Protein AF-A0AAV7A7K6-F1 (afdb_monomer_lite)

Structure (mmCIF, N/CA/C/O backbone):
data_AF-A0AAV7A7K6-F1
#
_entry.id   AF-A0AAV7A7K6-F1
#
loop_
_atom_site.group_PDB
_atom_site.id
_atom_site.type_symbol
_atom_site.label_atom_id
_atom_site.label_alt_id
_atom_site.label_comp_id
_atom_site.label_asym_id
_atom_site.label_entity_id
_atom_site.label_seq_id
_atom_site.pdbx_PDB_ins_code
_atom_site.Cartn_x
_atom_site.Cartn_y
_atom_site.Cartn_z
_atom_site.occupancy
_atom_site.B_iso_or_equiv
_atom_site.auth_seq_id
_atom_site.auth_comp_id
_atom_site.auth_asym_id
_atom_site.auth_atom_id
_atom_site.pdbx_PDB_model_num
ATOM 1 N N . MET A 1 1 ? 63.916 52.870 -59.279 1.00 43.56 1 MET A N 1
ATOM 2 C CA . MET A 1 1 ? 63.761 51.662 -60.114 1.00 43.56 1 MET A CA 1
ATOM 3 C C . MET A 1 1 ? 62.557 50.888 -59.597 1.00 43.56 1 MET A C 1
ATOM 5 O O . MET A 1 1 ? 62.684 50.141 -58.642 1.00 43.56 1 MET A O 1
ATOM 9 N N . GLY A 1 2 ? 61.382 51.136 -60.160 1.00 43.75 2 GLY A N 1
ATOM 10 C CA . GLY A 1 2 ? 60.340 50.108 -60.283 1.00 43.75 2 GLY A CA 1
ATOM 11 C C . GLY A 1 2 ? 60.004 49.993 -61.775 1.00 43.75 2 GLY A C 1
ATOM 12 O O . GLY A 1 2 ? 60.581 50.769 -62.545 1.00 43.75 2 GLY A O 1
ATOM 13 N N . PRO A 1 3 ? 59.045 49.160 -62.212 1.00 59.25 3 PRO A N 1
ATOM 14 C CA . PRO A 1 3 ? 58.421 47.976 -61.605 1.00 59.25 3 PRO A CA 1
ATOM 15 C C . PRO A 1 3 ? 58.590 46.729 -62.521 1.00 59.25 3 PRO A C 1
ATOM 17 O O . PRO A 1 3 ? 59.212 46.836 -63.572 1.00 59.25 3 PRO A O 1
ATOM 20 N N . LEU A 1 4 ? 58.017 45.569 -62.161 1.00 40.84 4 LEU A N 1
ATOM 21 C CA . LEU A 1 4 ? 57.089 44.795 -63.019 1.00 40.84 4 LEU A CA 1
ATOM 22 C C . LEU A 1 4 ? 56.656 43.484 -62.340 1.00 40.84 4 LEU A C 1
ATOM 24 O O . LEU A 1 4 ? 57.468 42.648 -61.957 1.00 40.84 4 LEU A O 1
ATOM 28 N N . VAL A 1 5 ? 55.337 43.368 -62.202 1.00 50.34 5 VAL A N 1
ATOM 29 C CA . VAL A 1 5 ? 54.547 42.220 -61.745 1.00 50.34 5 VAL A CA 1
ATOM 30 C C . VAL A 1 5 ? 54.208 41.324 -62.944 1.00 50.34 5 VAL A C 1
ATOM 32 O O . VAL A 1 5 ? 53.979 41.836 -64.039 1.00 50.34 5 VAL A O 1
ATOM 35 N N . SER A 1 6 ? 54.151 40.010 -62.728 1.00 41.19 6 SER A N 1
ATOM 36 C CA . SER A 1 6 ? 53.281 38.999 -63.383 1.00 41.19 6 SER A CA 1
ATOM 37 C C . SER A 1 6 ? 53.660 37.657 -62.733 1.00 41.19 6 SER A C 1
ATOM 39 O O . SER A 1 6 ? 54.757 37.164 -62.956 1.00 41.19 6 SER A O 1
ATOM 41 N N . ASP A 1 7 ? 53.020 37.189 -61.664 1.00 40.09 7 ASP A N 1
ATOM 42 C CA . ASP A 1 7 ? 51.645 36.692 -61.497 1.00 40.09 7 ASP A CA 1
ATOM 43 C C . ASP A 1 7 ? 51.313 35.445 -62.341 1.00 40.09 7 ASP A C 1
ATOM 45 O O . ASP A 1 7 ? 51.564 35.426 -63.545 1.00 40.09 7 ASP A O 1
ATOM 49 N N . THR A 1 8 ? 50.705 34.453 -61.668 1.00 42.94 8 THR A N 1
ATOM 50 C CA . THR A 1 8 ? 50.144 33.154 -62.136 1.00 42.94 8 THR A CA 1
ATOM 51 C C . THR A 1 8 ? 51.151 32.097 -62.649 1.00 42.94 8 THR A C 1
ATOM 53 O O . THR A 1 8 ? 51.986 32.381 -63.492 1.00 42.94 8 THR A O 1
ATOM 56 N N . ASP A 1 9 ? 51.235 30.863 -62.126 1.00 34.75 9 ASP A N 1
ATOM 57 C CA . ASP A 1 9 ? 50.146 29.930 -61.800 1.00 34.75 9 ASP A CA 1
ATOM 58 C C . ASP A 1 9 ? 50.370 29.116 -60.503 1.00 34.75 9 ASP A C 1
ATOM 60 O O . ASP A 1 9 ? 51.278 28.279 -60.428 1.00 34.75 9 ASP A O 1
ATOM 64 N N . PRO A 1 10 ? 49.499 29.243 -59.490 1.00 44.94 10 PRO A N 1
ATOM 65 C CA . PRO A 1 10 ? 49.244 28.173 -58.542 1.00 44.94 10 PRO A CA 1
ATOM 66 C C . PRO A 1 10 ? 48.114 27.285 -59.093 1.00 44.94 10 PRO A C 1
ATOM 68 O O . PRO A 1 10 ? 47.262 27.759 -59.833 1.00 44.94 10 PRO A O 1
ATOM 71 N N . ILE A 1 11 ? 48.045 26.027 -58.641 1.00 37.12 11 ILE A N 1
ATOM 72 C CA . ILE A 1 11 ? 46.894 25.119 -58.812 1.00 37.12 11 ILE A CA 1
ATOM 73 C C . ILE A 1 11 ? 46.937 24.234 -60.083 1.00 37.12 11 ILE A C 1
ATOM 75 O O . ILE A 1 11 ? 46.173 24.383 -61.030 1.00 37.12 11 ILE A O 1
ATOM 79 N N . LYS A 1 12 ? 47.718 23.145 -60.018 1.00 39.56 12 LYS A N 1
ATOM 80 C CA . LYS A 1 12 ? 47.223 21.845 -60.512 1.00 39.56 12 LYS A CA 1
ATOM 81 C C . LYS A 1 12 ? 46.280 21.290 -59.440 1.00 39.56 12 LYS A C 1
ATOM 83 O O . LYS A 1 12 ? 46.668 20.423 -58.662 1.00 39.56 12 LYS A O 1
ATOM 88 N N . LEU A 1 13 ? 45.074 21.858 -59.335 1.00 36.28 13 LEU A N 1
ATOM 89 C CA . LEU A 1 13 ? 43.993 21.223 -58.579 1.00 36.28 13 LEU A CA 1
ATOM 90 C C . LEU A 1 13 ? 43.780 19.872 -59.251 1.00 36.28 13 LEU A C 1
ATOM 92 O O . LEU A 1 13 ? 43.687 19.819 -60.479 1.00 36.28 13 LEU A O 1
ATOM 96 N N . ASN A 1 14 ? 43.741 18.814 -58.446 1.00 40.16 14 ASN A N 1
ATOM 97 C CA . ASN A 1 14 ? 43.276 17.493 -58.837 1.00 40.16 14 ASN A CA 1
ATOM 98 C C . ASN A 1 14 ? 42.236 17.599 -59.951 1.00 40.16 14 ASN A C 1
ATOM 100 O O . ASN A 1 14 ? 41.108 18.039 -59.724 1.00 40.16 14 ASN A O 1
ATOM 104 N N . LYS A 1 15 ? 42.619 17.148 -61.145 1.00 39.94 15 LYS A N 1
ATOM 105 C CA . LYS A 1 15 ? 41.654 16.596 -62.076 1.00 39.94 15 LYS A CA 1
ATOM 106 C C . LYS A 1 15 ? 41.063 15.409 -61.315 1.00 39.94 15 LYS A C 1
ATOM 108 O O . LYS A 1 15 ? 41.712 14.380 -61.174 1.00 39.94 15 LYS A O 1
ATOM 113 N N . ILE A 1 16 ? 39.930 15.625 -60.648 1.00 45.91 16 ILE A N 1
ATOM 114 C CA . ILE A 1 16 ? 39.125 14.544 -60.087 1.00 45.91 16 ILE A CA 1
ATOM 115 C C . ILE A 1 16 ? 38.653 13.809 -61.329 1.00 45.91 16 ILE A C 1
ATOM 117 O O . ILE A 1 16 ? 37.837 14.322 -62.094 1.00 45.91 16 ILE A O 1
ATOM 121 N N . ASN A 1 17 ? 39.346 12.719 -61.628 1.00 44.84 17 ASN A N 1
ATOM 122 C CA . ASN A 1 17 ? 39.272 12.077 -62.920 1.00 44.84 17 ASN A CA 1
ATOM 123 C C . ASN A 1 17 ? 37.902 11.404 -63.029 1.00 44.84 17 ASN A C 1
ATOM 125 O O . ASN A 1 17 ? 37.475 10.695 -62.123 1.00 44.84 17 ASN A O 1
ATOM 129 N N . GLU A 1 18 ? 37.234 11.573 -64.165 1.00 50.84 18 GLU A N 1
ATOM 130 C CA . GLU A 1 18 ? 36.033 10.812 -64.552 1.00 50.84 18 GLU A CA 1
ATOM 131 C C . GLU A 1 18 ? 36.224 9.286 -64.396 1.00 50.84 18 GLU A C 1
ATOM 133 O O . GLU A 1 18 ? 35.256 8.542 -64.234 1.00 50.84 18 GLU A O 1
ATOM 138 N N . ASN A 1 19 ? 37.484 8.840 -64.367 1.00 57.16 19 ASN A N 1
ATOM 139 C CA . ASN A 1 19 ? 37.923 7.475 -64.101 1.00 57.16 19 ASN A CA 1
ATOM 140 C C . ASN A 1 19 ? 37.398 6.911 -62.767 1.00 57.16 19 ASN A C 1
ATOM 142 O O . ASN A 1 19 ? 37.035 5.740 -62.731 1.00 57.16 19 ASN A O 1
ATOM 146 N N . ASP A 1 20 ? 37.258 7.714 -61.705 1.00 81.19 20 ASP A N 1
ATOM 147 C CA . ASP A 1 20 ? 36.863 7.189 -60.385 1.00 81.19 20 ASP A CA 1
ATOM 148 C C . ASP A 1 20 ? 35.387 6.732 -60.364 1.00 81.19 20 ASP A C 1
ATOM 150 O O . ASP A 1 20 ? 35.020 5.767 -59.689 1.00 81.19 20 ASP A O 1
ATOM 154 N N . LEU A 1 21 ? 34.518 7.402 -61.135 1.00 90.25 21 LEU A N 1
ATOM 155 C CA . LEU A 1 21 ? 33.128 6.969 -61.317 1.00 90.25 21 LEU A CA 1
ATOM 156 C C . LEU A 1 21 ? 33.050 5.749 -62.242 1.00 90.25 21 LEU A C 1
ATOM 158 O O . LEU A 1 21 ? 32.263 4.835 -61.989 1.00 90.25 21 LEU A O 1
ATOM 162 N N . ALA A 1 22 ? 33.865 5.728 -63.299 1.00 89.81 22 ALA A N 1
ATOM 163 C CA . ALA A 1 22 ? 33.941 4.610 -64.233 1.00 89.81 22 ALA A CA 1
ATOM 164 C C . ALA A 1 22 ? 34.338 3.305 -63.527 1.00 89.81 22 ALA A C 1
ATOM 166 O O . ALA A 1 22 ? 33.640 2.300 -63.671 1.00 89.81 22 ALA A O 1
ATOM 167 N N . GLU A 1 23 ? 35.385 3.347 -62.701 1.00 89.69 23 GLU A N 1
ATOM 168 C CA . GLU A 1 23 ? 35.865 2.212 -61.906 1.00 89.69 23 GLU A CA 1
ATOM 169 C C . GLU A 1 23 ? 34.808 1.733 -60.901 1.00 89.69 23 GLU A C 1
ATOM 171 O O . GLU A 1 23 ? 34.534 0.533 -60.801 1.00 89.69 23 GLU A O 1
ATOM 176 N N . LEU A 1 24 ? 34.140 2.661 -60.201 1.00 89.88 24 LEU A N 1
ATOM 177 C CA . LEU A 1 24 ? 33.064 2.315 -59.269 1.00 89.88 24 LEU A CA 1
ATOM 178 C C . LEU A 1 24 ? 31.906 1.607 -59.985 1.00 89.88 24 LEU A C 1
ATOM 180 O O . LEU A 1 24 ? 31.389 0.596 -59.495 1.00 89.88 24 LEU A O 1
ATOM 184 N N . LEU A 1 25 ? 31.486 2.128 -61.141 1.00 92.69 25 LEU A N 1
ATOM 185 C CA . LEU A 1 25 ? 30.411 1.539 -61.935 1.00 92.69 25 LEU A CA 1
ATOM 186 C C . LEU A 1 25 ? 30.812 0.181 -62.512 1.00 92.69 25 LEU A C 1
ATOM 188 O O . LEU A 1 25 ? 29.975 -0.723 -62.556 1.00 92.69 25 LEU A O 1
ATOM 192 N N . GLU A 1 26 ? 32.064 -0.001 -62.917 1.00 92.56 26 GLU A N 1
ATOM 193 C CA . GLU A 1 26 ? 32.591 -1.292 -63.356 1.00 92.56 26 GLU A CA 1
ATOM 194 C C . GLU A 1 26 ? 32.561 -2.328 -62.226 1.00 92.56 26 GLU A C 1
ATOM 196 O O . GLU A 1 26 ? 32.001 -3.412 -62.410 1.00 92.56 26 GLU A O 1
ATOM 201 N N . GLN A 1 27 ? 33.026 -1.967 -61.028 1.00 88.62 27 GLN A N 1
ATOM 202 C CA . GLN A 1 27 ? 33.058 -2.855 -59.863 1.00 88.62 27 GLN A CA 1
ATOM 203 C C . GLN A 1 27 ? 31.669 -3.390 -59.477 1.00 88.62 27 GLN A C 1
ATOM 205 O O . GLN A 1 27 ? 31.529 -4.539 -59.052 1.00 88.62 27 GLN A O 1
ATOM 210 N N . ILE A 1 28 ? 30.615 -2.584 -59.636 1.00 91.69 28 ILE A N 1
ATOM 211 C CA . ILE A 1 28 ? 29.231 -3.003 -59.347 1.00 91.69 28 ILE A CA 1
ATOM 212 C C . ILE A 1 28 ? 28.523 -3.638 -60.562 1.00 91.69 28 ILE A C 1
ATOM 214 O O . ILE A 1 28 ? 27.350 -4.036 -60.482 1.00 91.69 28 ILE A O 1
ATOM 218 N N . GLY A 1 29 ? 29.214 -3.766 -61.698 1.00 92.00 29 GLY A N 1
ATOM 219 C CA . GLY A 1 29 ? 28.687 -4.325 -62.945 1.00 92.00 29 GLY A CA 1
ATOM 220 C C . GLY A 1 29 ? 27.638 -3.432 -63.614 1.00 92.00 29 GLY A C 1
ATOM 221 O O . GLY A 1 29 ? 26.635 -3.929 -64.129 1.00 92.00 29 GLY A O 1
ATOM 222 N N . CYS A 1 30 ? 27.828 -2.116 -63.534 1.00 94.56 30 CYS A N 1
ATOM 223 C CA . CYS A 1 30 ? 26.971 -1.066 -64.087 1.00 94.56 30 CYS A CA 1
ATOM 224 C C . CYS A 1 30 ? 27.723 -0.108 -65.034 1.00 94.56 30 CYS A C 1
ATOM 226 O O . CYS A 1 30 ? 27.193 0.954 -65.349 1.00 94.56 30 CYS A O 1
ATOM 228 N N . SER A 1 31 ? 28.909 -0.479 -65.531 1.00 92.94 31 SER A N 1
ATOM 229 C CA . SER A 1 31 ? 29.741 0.341 -66.434 1.00 92.94 31 SER A CA 1
ATOM 230 C C . SER A 1 31 ? 28.994 0.864 -67.667 1.00 92.94 31 SER A C 1
ATOM 232 O O . SER A 1 31 ? 29.208 1.996 -68.083 1.00 92.94 31 SER A O 1
ATOM 234 N N . LYS A 1 32 ? 28.029 0.099 -68.196 1.00 93.44 32 LYS A N 1
ATOM 235 C CA . LYS A 1 32 ? 27.174 0.508 -69.328 1.00 93.44 32 LYS A CA 1
ATOM 236 C C . LYS A 1 32 ? 26.328 1.770 -69.091 1.00 93.44 32 LYS A C 1
ATOM 238 O O . LYS A 1 32 ? 25.780 2.306 -70.044 1.00 93.44 32 LYS A O 1
ATOM 243 N N . TYR A 1 33 ? 26.169 2.202 -67.840 1.00 94.50 33 TYR A N 1
ATOM 244 C CA . TYR A 1 33 ? 25.419 3.409 -67.482 1.00 94.50 33 TYR A CA 1
ATOM 245 C C . TYR A 1 33 ? 26.308 4.651 -67.361 1.00 94.50 33 TYR A C 1
ATOM 247 O O . TYR A 1 33 ? 25.780 5.742 -67.178 1.00 94.50 33 TYR A O 1
ATOM 255 N N . LEU A 1 34 ? 27.633 4.506 -67.479 1.00 92.50 34 LEU A N 1
ATOM 256 C CA . LEU A 1 34 ? 28.586 5.607 -67.334 1.00 92.50 34 LEU A CA 1
ATOM 257 C C . LEU A 1 34 ? 28.286 6.767 -68.293 1.00 92.50 34 LEU A C 1
ATOM 259 O O . LEU A 1 34 ? 28.281 7.913 -67.858 1.00 92.50 34 LEU A O 1
ATOM 263 N N . SER A 1 35 ? 27.961 6.474 -69.556 1.00 91.25 35 SER A N 1
ATOM 264 C CA . SER A 1 35 ? 27.645 7.500 -70.559 1.00 91.25 35 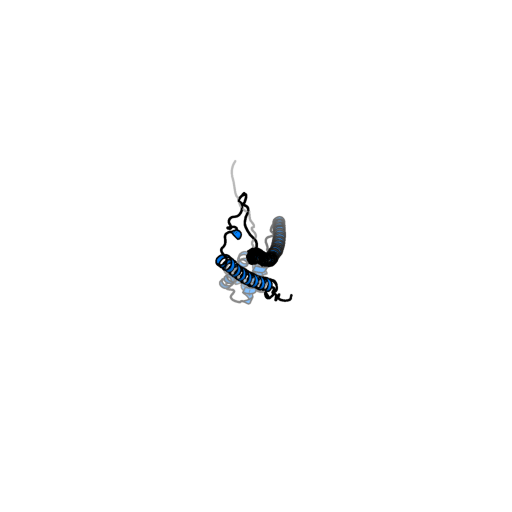SER A CA 1
ATOM 265 C C . SER A 1 35 ? 26.441 8.361 -70.169 1.00 91.25 35 SER A C 1
ATOM 267 O O . SER A 1 35 ? 26.467 9.561 -70.390 1.00 91.25 35 SER A O 1
ATOM 269 N N . ILE A 1 36 ? 25.433 7.781 -69.505 1.00 93.75 36 ILE A N 1
ATOM 270 C CA . ILE A 1 36 ? 24.251 8.524 -69.034 1.00 93.75 36 ILE A CA 1
ATOM 271 C C . ILE A 1 36 ? 24.649 9.543 -67.959 1.00 93.75 36 ILE A C 1
ATOM 273 O O . ILE A 1 36 ? 24.156 10.665 -67.946 1.00 93.75 36 ILE A O 1
ATOM 277 N N . PHE A 1 37 ? 25.561 9.165 -67.061 1.00 92.81 37 PHE A N 1
ATOM 278 C CA . PHE A 1 37 ? 26.069 10.075 -66.036 1.00 92.81 37 PHE A CA 1
ATOM 279 C C . PHE A 1 37 ? 26.977 11.157 -66.632 1.00 92.81 37 PHE A C 1
ATOM 281 O O . PHE A 1 37 ? 26.899 12.302 -66.202 1.00 92.81 37 PHE A O 1
ATOM 288 N N . GLN A 1 38 ? 27.781 10.827 -67.646 1.00 89.38 38 GLN A N 1
ATOM 289 C CA . GLN A 1 38 ? 28.622 11.798 -68.355 1.00 89.38 38 GLN A CA 1
ATOM 290 C C . GLN A 1 38 ? 27.796 12.825 -69.138 1.00 89.38 38 GLN A C 1
ATOM 292 O O . GLN A 1 38 ? 28.092 14.010 -69.072 1.00 89.38 38 GLN A O 1
ATOM 297 N N . GLU A 1 39 ? 26.735 12.396 -69.828 1.00 91.75 39 GLU A N 1
ATOM 298 C CA . GLU A 1 39 ? 25.818 13.292 -70.553 1.00 91.75 39 GLU A CA 1
ATOM 299 C C . GLU A 1 39 ? 25.105 14.298 -69.633 1.00 91.75 39 GLU A C 1
ATOM 301 O O . GLU A 1 39 ? 24.681 15.354 -70.094 1.00 91.75 39 GLU A O 1
ATOM 306 N N . GLN A 1 40 ? 24.979 13.975 -68.344 1.00 89.56 40 GLN A N 1
ATOM 307 C CA . GLN A 1 40 ? 24.342 14.807 -67.318 1.00 89.56 40 GLN A CA 1
ATOM 308 C C . GLN A 1 40 ? 25.360 15.511 -66.399 1.00 89.56 40 GLN A C 1
ATOM 310 O O . GLN A 1 40 ? 24.984 15.991 -65.330 1.00 89.56 40 GLN A O 1
ATOM 315 N N . ASP A 1 41 ? 26.649 15.527 -66.764 1.00 88.81 41 ASP A N 1
ATOM 316 C CA . ASP A 1 41 ? 27.754 16.101 -65.976 1.00 88.81 41 ASP A CA 1
ATOM 317 C C . ASP A 1 41 ? 27.847 15.571 -64.521 1.00 88.81 41 ASP A C 1
ATOM 319 O O . ASP A 1 41 ? 28.323 16.242 -63.597 1.00 88.81 41 ASP A O 1
ATOM 323 N N . VAL A 1 42 ? 27.418 14.326 -64.289 1.00 91.56 42 VAL A N 1
ATOM 324 C CA . VAL A 1 42 ? 27.472 13.667 -62.978 1.00 91.56 42 VAL A CA 1
ATOM 325 C C . VAL A 1 42 ? 28.851 13.044 -62.768 1.00 91.56 42 VAL A C 1
ATOM 327 O O . VAL A 1 42 ? 29.172 11.979 -63.291 1.00 91.56 42 VAL A O 1
ATOM 330 N N . ASN A 1 43 ? 29.663 13.684 -61.929 1.00 90.31 43 ASN A N 1
ATOM 331 C CA . ASN A 1 43 ? 30.920 13.118 -61.429 1.00 90.31 43 ASN A CA 1
ATOM 332 C C . ASN A 1 43 ? 30.701 12.210 -60.198 1.00 90.31 43 ASN A C 1
ATOM 334 O O . ASN A 1 43 ? 29.604 12.148 -59.641 1.00 90.31 43 ASN A O 1
ATOM 338 N N . LEU A 1 44 ? 31.755 11.523 -59.731 1.00 89.75 44 LEU A N 1
ATOM 339 C CA . LEU A 1 44 ? 31.676 10.606 -58.581 1.00 89.75 44 LEU A CA 1
ATOM 340 C C . LEU A 1 44 ? 31.088 11.270 -57.324 1.00 89.75 44 LEU A C 1
ATOM 342 O O . LEU A 1 44 ? 30.278 10.668 -56.622 1.00 89.75 44 LEU A O 1
ATOM 346 N N . ARG A 1 45 ? 31.463 12.522 -57.041 1.00 87.56 45 ARG A N 1
ATOM 347 C CA . ARG A 1 45 ? 30.968 13.250 -55.866 1.00 87.56 45 ARG A CA 1
ATOM 348 C C . ARG A 1 45 ? 29.460 13.475 -55.945 1.00 87.56 45 ARG A C 1
ATOM 350 O O . ARG A 1 45 ? 28.780 13.269 -54.947 1.00 87.56 45 ARG A O 1
ATOM 357 N N . ILE A 1 46 ? 28.950 13.876 -57.109 1.00 90.62 46 ILE A N 1
ATOM 358 C CA . ILE A 1 46 ? 27.510 14.055 -57.334 1.00 90.62 46 ILE A CA 1
ATOM 359 C C . ILE A 1 46 ? 26.810 12.694 -57.266 1.00 90.62 46 ILE A C 1
ATOM 361 O O . ILE A 1 46 ? 25.825 12.561 -56.544 1.00 90.62 46 ILE A O 1
ATOM 365 N N . PHE A 1 47 ? 27.362 11.661 -57.911 1.00 93.56 47 PHE A N 1
ATOM 366 C CA . PHE A 1 47 ? 26.822 10.298 -57.882 1.00 93.56 47 PHE A CA 1
ATOM 367 C C . PHE A 1 47 ? 26.595 9.784 -56.452 1.00 93.56 47 PHE A C 1
ATOM 369 O O . PHE A 1 47 ? 25.534 9.246 -56.152 1.00 93.56 47 PHE A O 1
ATOM 376 N N . LEU A 1 48 ? 27.552 10.005 -55.544 1.00 91.19 48 LEU A N 1
ATOM 377 C CA . LEU A 1 48 ? 27.463 9.586 -54.139 1.00 91.19 48 LEU A CA 1
ATOM 378 C C . LEU A 1 48 ? 26.399 10.333 -53.317 1.00 91.19 48 LEU A C 1
ATOM 380 O O . LEU A 1 48 ? 26.116 9.934 -52.187 1.00 91.19 48 LEU A O 1
ATOM 384 N N . THR A 1 49 ? 25.812 11.401 -53.854 1.00 91.56 49 THR A N 1
ATOM 385 C CA . THR A 1 49 ? 24.699 12.130 -53.222 1.00 91.56 49 THR A CA 1
ATOM 386 C C . THR A 1 49 ? 23.333 11.745 -53.780 1.00 91.56 49 THR A C 1
ATOM 388 O O . THR A 1 49 ? 22.323 12.103 -53.181 1.00 91.56 49 THR A O 1
ATOM 391 N N . LEU A 1 50 ? 23.293 10.998 -54.891 1.00 94.25 50 LEU A N 1
ATOM 392 C CA . LEU A 1 50 ? 22.045 10.636 -55.552 1.00 94.25 50 LEU A CA 1
ATOM 393 C C . LEU A 1 50 ? 21.239 9.648 -54.709 1.00 94.25 50 LEU A C 1
ATOM 395 O O . LEU A 1 50 ? 21.726 8.607 -54.257 1.00 94.25 50 LEU A O 1
ATOM 399 N N . THR A 1 51 ? 19.963 9.957 -54.552 1.00 93.19 51 THR A N 1
ATOM 400 C CA . THR A 1 51 ? 18.967 9.073 -53.960 1.00 93.19 51 THR A CA 1
ATOM 401 C C . THR A 1 51 ? 18.377 8.132 -55.013 1.00 93.19 51 THR A C 1
ATOM 403 O O . THR A 1 51 ? 18.620 8.242 -56.217 1.00 93.19 51 THR A O 1
ATOM 406 N N . GLU A 1 52 ? 17.569 7.164 -54.573 1.00 93.25 52 GLU A N 1
ATOM 407 C CA . GLU A 1 52 ? 16.876 6.259 -55.495 1.00 93.25 52 GLU A CA 1
ATOM 408 C C . GLU A 1 52 ? 15.970 7.012 -56.492 1.00 93.25 52 GLU A C 1
ATOM 410 O O . GLU A 1 52 ? 15.796 6.564 -57.631 1.00 93.25 52 GLU A O 1
ATOM 415 N N . THR A 1 53 ? 15.378 8.137 -56.076 1.00 94.62 53 THR A N 1
ATOM 416 C CA . THR A 1 53 ? 14.562 8.991 -56.948 1.00 94.62 53 THR A CA 1
ATOM 417 C C . THR A 1 53 ? 15.422 9.695 -57.984 1.00 94.62 53 THR A C 1
ATOM 419 O O . THR A 1 53 ? 15.100 9.613 -59.165 1.00 94.62 53 THR A O 1
ATOM 422 N N . ASP A 1 54 ? 16.565 10.246 -57.586 1.00 95.44 54 ASP A N 1
ATOM 423 C CA . ASP A 1 54 ? 17.443 10.980 -58.502 1.00 95.44 54 ASP A CA 1
ATOM 424 C C . ASP A 1 54 ? 18.022 10.043 -59.574 1.00 95.44 54 ASP A C 1
ATOM 426 O O . ASP A 1 54 ? 18.048 10.373 -60.755 1.00 95.44 54 ASP A O 1
ATOM 430 N N . LEU A 1 55 ? 18.383 8.805 -59.206 1.00 94.88 55 LEU A N 1
ATOM 431 C CA . LEU A 1 55 ? 18.816 7.788 -60.174 1.00 94.88 55 LEU A CA 1
ATOM 432 C C . LEU A 1 55 ? 17.736 7.470 -61.217 1.00 94.88 55 LEU A C 1
ATOM 434 O O . LEU A 1 55 ? 18.054 7.185 -62.372 1.00 94.88 55 LEU A O 1
ATOM 438 N N . ARG A 1 56 ? 16.456 7.515 -60.829 1.00 93.44 56 ARG A N 1
ATOM 439 C CA . ARG A 1 56 ? 15.338 7.322 -61.760 1.00 93.44 56 ARG A CA 1
ATOM 440 C C . ARG A 1 56 ? 15.233 8.490 -62.736 1.00 93.44 56 ARG A C 1
ATOM 442 O O . ARG A 1 56 ? 15.017 8.243 -63.918 1.00 93.44 56 ARG A O 1
ATOM 449 N N . GLU A 1 57 ? 15.392 9.714 -62.245 1.00 92.31 57 GLU A N 1
ATOM 450 C CA . GLU A 1 57 ? 15.332 10.946 -63.041 1.00 92.31 57 GLU A CA 1
ATOM 451 C C . GLU A 1 57 ? 16.507 11.059 -64.017 1.00 92.31 57 GLU A C 1
ATOM 453 O O . GLU A 1 57 ? 16.310 11.447 -65.165 1.00 92.31 57 GLU A O 1
ATOM 458 N N . VAL A 1 58 ? 17.694 10.596 -63.614 1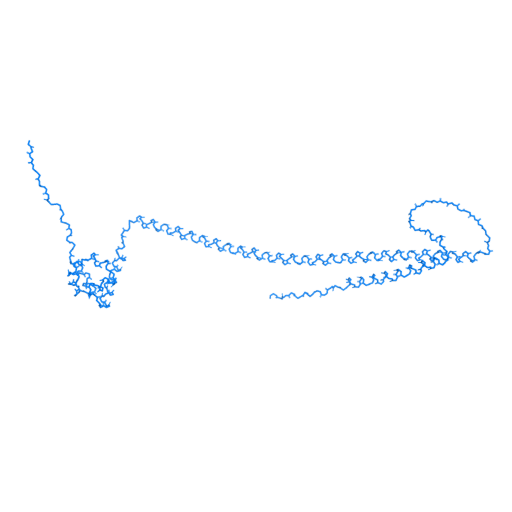.00 91.06 58 VAL A N 1
ATOM 459 C CA . VAL A 1 58 ? 18.879 10.486 -64.483 1.00 91.06 58 VAL A CA 1
ATOM 460 C C . VAL A 1 58 ? 18.692 9.438 -65.595 1.00 91.06 58 VAL A C 1
ATOM 462 O O . VAL A 1 58 ? 19.392 9.471 -66.601 1.00 91.06 58 VAL A O 1
ATOM 465 N N . GLY A 1 59 ? 17.729 8.518 -65.463 1.00 90.19 59 GLY A N 1
ATOM 466 C CA . GLY A 1 59 ? 17.396 7.525 -66.494 1.00 90.19 59 GLY A CA 1
ATOM 467 C C . GLY A 1 59 ? 17.676 6.069 -66.108 1.00 90.19 59 GLY A C 1
ATOM 468 O O . GLY A 1 59 ? 17.513 5.162 -66.928 1.00 90.19 59 GLY A O 1
ATOM 469 N N . ILE A 1 60 ? 18.042 5.791 -64.853 1.00 94.88 60 ILE A N 1
ATOM 470 C CA . ILE A 1 60 ? 18.219 4.428 -64.334 1.00 94.88 60 ILE A CA 1
ATOM 471 C C . ILE A 1 60 ? 16.868 3.874 -63.862 1.00 94.88 60 ILE A C 1
ATOM 473 O O . ILE A 1 60 ? 16.515 3.881 -62.682 1.00 94.88 60 ILE A O 1
ATOM 477 N N . THR A 1 61 ? 16.085 3.358 -64.807 1.00 90.25 61 THR A N 1
ATOM 478 C CA . THR A 1 61 ? 14.720 2.861 -64.548 1.00 90.25 61 THR A CA 1
ATOM 479 C C . THR A 1 61 ? 14.674 1.410 -64.061 1.00 90.25 61 THR A C 1
ATOM 481 O O . THR A 1 61 ? 13.731 1.007 -63.377 1.00 90.25 61 THR A O 1
ATOM 484 N N . LEU A 1 62 ? 15.703 0.611 -64.369 1.00 94.69 62 LEU A N 1
ATOM 485 C CA . LEU A 1 62 ? 15.761 -0.800 -63.986 1.00 94.69 62 LEU A CA 1
ATOM 486 C C . LEU A 1 62 ? 16.068 -0.970 -62.494 1.00 94.69 62 LEU A C 1
ATOM 488 O O . LEU A 1 62 ? 17.054 -0.444 -61.976 1.00 94.69 62 LEU A O 1
ATOM 492 N N . PHE A 1 63 ? 15.274 -1.806 -61.822 1.00 93.94 63 PHE A N 1
ATOM 493 C CA . PHE A 1 63 ? 15.411 -2.076 -60.388 1.00 93.94 63 PHE A CA 1
ATOM 494 C C . PHE A 1 63 ? 16.797 -2.615 -59.996 1.00 93.94 63 PHE A C 1
ATOM 496 O O . PHE A 1 63 ? 17.366 -2.171 -59.004 1.00 93.94 63 PHE A O 1
ATOM 503 N N . GLY A 1 64 ? 17.358 -3.545 -60.777 1.00 95.19 64 GLY A N 1
ATOM 504 C CA . GLY A 1 64 ? 18.644 -4.186 -60.470 1.00 95.19 64 GLY A CA 1
ATOM 505 C C . GLY A 1 64 ? 19.820 -3.198 -60.396 1.00 95.19 64 GLY A C 1
ATOM 506 O O . GLY A 1 64 ? 20.440 -3.085 -59.339 1.00 95.19 64 GLY A O 1
ATOM 507 N N . PRO A 1 65 ? 20.125 -2.462 -61.481 1.00 94.75 65 PRO A N 1
ATOM 508 C CA . PRO A 1 65 ? 21.147 -1.414 -61.488 1.00 94.75 65 PRO A CA 1
ATOM 509 C C . PRO A 1 65 ? 20.915 -0.336 -60.428 1.00 94.75 65 PRO A C 1
ATOM 511 O O . PRO A 1 65 ? 21.835 -0.014 -59.683 1.00 94.75 65 PRO A O 1
ATOM 514 N N . LYS A 1 66 ? 19.673 0.140 -60.280 1.00 95.06 66 LYS A N 1
ATOM 515 C CA . LYS A 1 66 ? 19.312 1.145 -59.275 1.00 95.06 66 LYS A CA 1
ATOM 516 C C . LYS A 1 66 ? 19.631 0.672 -57.854 1.00 95.06 66 LYS A C 1
ATOM 518 O O . LYS A 1 66 ? 20.338 1.352 -57.121 1.00 95.06 66 LYS A O 1
ATOM 523 N N . ARG A 1 67 ? 19.223 -0.550 -57.493 1.00 95.38 67 ARG A N 1
ATOM 524 C CA . ARG A 1 67 ? 19.527 -1.149 -56.183 1.00 95.38 67 ARG A CA 1
ATOM 525 C C . ARG A 1 67 ? 21.031 -1.305 -55.955 1.00 95.38 67 ARG A C 1
ATOM 527 O O . ARG A 1 67 ? 21.498 -1.051 -54.846 1.00 95.38 67 ARG A O 1
ATOM 534 N N . LYS A 1 68 ? 21.787 -1.718 -56.980 1.00 95.25 68 LYS A N 1
ATOM 535 C CA . LYS A 1 68 ? 23.254 -1.837 -56.914 1.00 95.25 68 LYS A CA 1
ATOM 536 C C . LYS A 1 68 ? 23.919 -0.487 -56.647 1.00 95.25 68 LYS A C 1
ATOM 538 O O . LYS A 1 68 ? 24.771 -0.411 -55.769 1.00 95.25 68 LYS A O 1
ATOM 543 N N . MET A 1 69 ? 23.495 0.560 -57.350 1.00 95.31 69 MET A N 1
ATOM 544 C CA . MET A 1 69 ? 24.010 1.922 -57.187 1.00 95.31 69 MET A CA 1
ATOM 545 C C . MET A 1 69 ? 23.672 2.488 -55.803 1.00 95.31 69 MET A C 1
ATOM 547 O O . MET A 1 69 ? 24.584 2.863 -55.074 1.00 95.31 69 MET A O 1
ATOM 551 N N . THR A 1 70 ? 22.408 2.440 -55.367 1.00 94.25 70 THR A N 1
ATOM 552 C CA . THR A 1 70 ? 22.006 2.906 -54.024 1.00 94.25 70 THR A CA 1
ATOM 553 C C . THR A 1 70 ? 22.730 2.145 -52.908 1.00 94.25 70 THR A C 1
ATOM 555 O O . THR A 1 70 ? 23.162 2.738 -51.922 1.00 94.25 70 THR A O 1
ATOM 558 N N . SER A 1 71 ? 22.937 0.833 -53.076 1.00 91.12 71 SER A N 1
ATOM 559 C CA . SER A 1 71 ? 23.699 0.024 -52.113 1.00 91.12 71 SER A CA 1
ATOM 560 C C . SER A 1 71 ? 25.185 0.388 -52.098 1.00 91.12 71 SER A C 1
ATOM 562 O O . SER A 1 71 ? 25.806 0.377 -51.038 1.00 91.12 71 SER A O 1
ATOM 564 N N . ALA A 1 72 ? 25.772 0.710 -53.253 1.00 89.38 72 ALA A N 1
ATOM 565 C CA . ALA A 1 72 ? 27.155 1.166 -53.347 1.00 89.38 72 ALA A CA 1
ATOM 566 C C . ALA A 1 72 ? 27.349 2.527 -52.668 1.00 89.38 72 ALA A C 1
ATOM 568 O O . ALA A 1 72 ? 28.301 2.682 -51.911 1.00 89.38 72 ALA A O 1
ATOM 569 N N . ILE A 1 73 ? 26.408 3.457 -52.861 1.00 90.69 73 ILE A N 1
ATOM 570 C CA . ILE A 1 73 ? 26.388 4.771 -52.204 1.00 90.69 73 ILE A CA 1
ATOM 571 C C . ILE A 1 73 ? 26.299 4.607 -50.681 1.00 90.69 73 ILE A C 1
ATOM 573 O O . ILE A 1 73 ? 27.141 5.127 -49.953 1.00 90.69 73 ILE A O 1
ATOM 577 N N . ALA A 1 74 ? 25.342 3.816 -50.185 1.00 87.12 74 ALA A N 1
ATOM 578 C CA . ALA A 1 74 ? 25.191 3.563 -48.750 1.00 87.12 74 ALA A CA 1
ATOM 579 C C . ALA A 1 74 ? 26.436 2.898 -48.137 1.00 87.12 74 ALA A C 1
ATOM 581 O O . ALA A 1 74 ? 26.894 3.290 -47.064 1.00 87.12 74 ALA A O 1
ATOM 582 N N . ARG A 1 75 ? 27.026 1.918 -48.838 1.00 84.12 75 ARG A N 1
ATOM 583 C CA . ARG A 1 75 ? 28.283 1.284 -48.419 1.00 84.12 75 ARG A CA 1
ATOM 584 C C . ARG A 1 75 ? 29.429 2.285 -48.371 1.00 84.12 75 ARG A C 1
ATOM 586 O O . ARG A 1 75 ? 30.165 2.287 -47.388 1.00 84.12 75 ARG A O 1
ATOM 593 N N . TRP A 1 76 ? 29.557 3.135 -49.386 1.00 85.81 76 TRP A N 1
ATOM 594 C CA . TRP A 1 76 ? 30.578 4.173 -49.422 1.00 85.81 76 TRP A CA 1
ATOM 595 C C . TRP A 1 76 ? 30.444 5.096 -48.213 1.00 85.81 76 TRP A C 1
ATOM 597 O O . TRP A 1 76 ? 31.414 5.245 -47.490 1.00 85.81 76 TRP A O 1
ATOM 607 N N . HIS A 1 77 ? 29.241 5.579 -47.887 1.00 80.62 77 HIS A N 1
ATOM 608 C CA . HIS A 1 77 ? 29.009 6.406 -46.690 1.00 80.62 77 HIS A CA 1
ATOM 609 C C . HIS A 1 77 ? 29.262 5.669 -45.369 1.00 80.62 77 HIS A C 1
ATOM 611 O O . HIS A 1 77 ? 29.760 6.266 -44.421 1.00 80.62 77 HIS A O 1
ATOM 617 N N . SER A 1 78 ? 28.982 4.364 -45.296 1.00 76.31 78 SER A N 1
ATOM 618 C CA . SER A 1 78 ? 29.287 3.562 -44.100 1.00 76.31 78 SER A CA 1
ATOM 619 C C . SER A 1 78 ? 30.790 3.346 -43.884 1.00 76.31 78 SER A C 1
ATOM 621 O O . SER A 1 78 ? 31.251 3.287 -42.748 1.00 76.31 78 SER A O 1
ATOM 623 N N . SER A 1 79 ? 31.559 3.233 -44.973 1.00 67.88 79 SER A N 1
ATOM 624 C CA . SER A 1 79 ? 33.019 3.061 -44.945 1.00 67.88 79 SER A CA 1
ATOM 625 C C . SER A 1 79 ? 33.769 4.395 -44.902 1.00 67.88 79 SER A C 1
ATOM 627 O O . SER A 1 79 ? 34.882 4.451 -44.395 1.00 67.88 79 SER A O 1
ATOM 629 N N . ALA A 1 80 ? 33.148 5.463 -45.402 1.00 57.69 80 ALA A N 1
ATOM 630 C CA . ALA A 1 80 ? 33.630 6.837 -45.398 1.00 57.69 80 ALA A CA 1
ATOM 631 C C . ALA A 1 80 ? 33.032 7.646 -44.244 1.00 57.69 80 ALA A C 1
ATOM 633 O O . ALA A 1 80 ? 32.934 8.871 -44.355 1.00 57.69 80 ALA A O 1
ATOM 634 N N . ARG A 1 81 ? 32.655 6.986 -43.130 1.00 57.97 81 ARG A N 1
ATOM 635 C CA . ARG A 1 81 ? 32.466 7.690 -41.856 1.00 57.97 81 ARG A CA 1
ATOM 636 C C . ARG A 1 81 ? 33.657 8.643 -41.743 1.00 57.97 81 ARG A C 1
ATOM 638 O O . ARG A 1 81 ? 34.786 8.156 -41.874 1.00 57.97 81 ARG A O 1
ATOM 645 N N . PRO A 1 82 ? 33.439 9.966 -41.602 1.00 56.72 82 PRO A N 1
ATOM 646 C CA . PRO A 1 82 ? 34.554 10.879 -41.438 1.00 56.72 82 PRO A CA 1
ATOM 647 C C . PRO A 1 82 ? 35.450 10.276 -40.358 1.00 56.72 82 PRO A C 1
ATOM 649 O O . PRO A 1 82 ? 34.899 9.789 -39.361 1.00 56.72 82 PRO A O 1
ATOM 652 N N . PRO A 1 83 ? 36.780 10.228 -40.534 1.00 57.16 83 PRO A N 1
ATOM 653 C CA . PRO A 1 83 ? 37.643 10.083 -39.384 1.00 57.16 83 PRO A CA 1
ATOM 654 C C . PRO A 1 83 ? 37.335 11.307 -38.520 1.00 57.16 83 PRO A C 1
ATOM 656 O O . PRO A 1 83 ? 37.903 12.375 -38.724 1.00 57.16 83 PRO A O 1
ATOM 659 N N . GLY A 1 84 ? 36.341 11.187 -37.636 1.00 57.47 84 GLY A N 1
ATOM 660 C CA . GLY A 1 84 ? 36.243 12.055 -36.482 1.00 57.47 84 GLY A CA 1
ATOM 661 C C . GLY A 1 84 ? 37.592 11.940 -35.805 1.00 57.47 84 GLY A C 1
ATOM 662 O O . GLY A 1 84 ? 38.182 10.848 -35.789 1.00 57.47 84 GLY A O 1
ATOM 663 N N . ASP A 1 85 ? 38.121 13.067 -35.350 1.00 71.44 85 ASP A N 1
ATOM 664 C CA . ASP A 1 85 ? 39.405 13.070 -34.666 1.00 71.44 85 ASP A CA 1
ATOM 665 C C . ASP A 1 85 ? 39.373 11.959 -33.600 1.00 71.44 85 ASP A C 1
ATOM 667 O O . ASP A 1 85 ? 38.347 11.751 -32.948 1.00 71.44 85 ASP A O 1
ATOM 671 N N . ALA A 1 86 ? 40.446 11.182 -33.442 1.00 79.50 86 ALA A N 1
ATOM 672 C CA . ALA A 1 86 ? 40.449 10.048 -32.508 1.00 79.50 86 ALA A CA 1
ATOM 673 C C . ALA A 1 86 ? 40.043 10.489 -31.083 1.00 79.50 86 ALA A C 1
ATOM 675 O O . ALA A 1 86 ? 39.481 9.714 -30.308 1.00 79.50 86 ALA A O 1
ATOM 676 N N . LEU A 1 87 ? 40.276 11.769 -30.777 1.00 85.88 87 LEU A N 1
ATOM 677 C CA . LEU A 1 87 ? 39.820 12.467 -29.580 1.00 85.88 87 LEU A CA 1
ATOM 678 C C . LEU A 1 87 ? 38.292 12.655 -29.507 1.00 85.88 87 LEU A C 1
ATOM 680 O O . LEU A 1 87 ? 37.718 12.462 -28.436 1.00 85.88 87 LEU A O 1
ATOM 684 N N . GLU A 1 88 ? 37.624 13.003 -30.610 1.00 85.88 88 GLU A N 1
ATOM 685 C CA . GLU A 1 88 ? 36.161 13.158 -30.676 1.00 85.88 88 GLU A CA 1
ATOM 686 C C . GLU A 1 88 ? 35.449 11.826 -30.427 1.00 85.88 88 GLU A C 1
ATOM 688 O O . GLU A 1 88 ? 34.475 11.779 -29.674 1.00 85.88 88 GLU A O 1
ATOM 693 N N . GLN A 1 89 ? 35.962 10.732 -31.000 1.00 84.62 89 GLN A N 1
ATOM 694 C CA . GLN A 1 89 ? 35.399 9.401 -30.769 1.00 84.62 89 GLN A CA 1
ATOM 695 C C . GLN A 1 89 ? 35.589 8.961 -29.310 1.00 84.62 89 GLN A C 1
ATOM 697 O O . GLN A 1 89 ? 34.628 8.531 -28.681 1.00 84.62 89 GLN A O 1
ATOM 702 N N . ALA A 1 90 ? 36.782 9.149 -28.734 1.00 88.88 90 ALA A N 1
ATOM 703 C CA . ALA A 1 90 ? 37.031 8.820 -27.329 1.00 88.88 90 ALA A CA 1
ATOM 704 C C . ALA A 1 90 ? 36.151 9.636 -26.362 1.00 88.88 90 ALA A C 1
ATOM 706 O O . ALA A 1 90 ? 35.738 9.138 -25.313 1.00 88.88 90 ALA A O 1
ATOM 707 N N . TYR A 1 91 ? 35.847 10.892 -26.709 1.00 92.69 91 TYR A N 1
ATOM 708 C CA . TYR A 1 91 ? 34.920 11.722 -25.945 1.00 92.69 91 TYR A CA 1
ATOM 709 C C . TYR A 1 91 ? 33.478 11.209 -26.038 1.00 92.69 91 TYR A C 1
ATOM 711 O O . TYR A 1 91 ? 32.809 11.103 -25.008 1.00 92.69 91 TYR A O 1
ATOM 719 N N . ALA A 1 92 ? 33.017 10.861 -27.244 1.00 90.50 92 ALA A N 1
ATOM 720 C CA . ALA A 1 92 ? 31.693 10.284 -27.452 1.00 90.50 92 ALA A CA 1
ATOM 721 C C . ALA A 1 92 ? 31.524 8.967 -26.676 1.00 90.50 92 ALA A C 1
ATOM 723 O O . ALA A 1 92 ? 30.535 8.813 -25.964 1.00 90.50 92 ALA A O 1
ATOM 724 N N . ASP A 1 93 ? 32.522 8.081 -26.724 1.00 92.75 93 ASP A N 1
ATOM 725 C CA . ASP A 1 93 ? 32.505 6.797 -26.014 1.00 92.75 93 ASP A CA 1
ATOM 726 C C . ASP A 1 93 ? 32.455 6.991 -24.489 1.00 92.75 93 ASP A C 1
ATOM 728 O O . ASP A 1 93 ? 31.714 6.298 -23.790 1.00 92.75 93 ASP A O 1
ATOM 732 N N . ARG A 1 94 ? 33.208 7.964 -23.949 1.00 96.75 94 ARG A N 1
ATOM 733 C CA . ARG A 1 94 ? 33.163 8.276 -22.512 1.00 96.75 94 ARG A CA 1
ATOM 734 C C . ARG A 1 94 ? 31.782 8.771 -22.095 1.00 96.75 94 ARG A C 1
ATOM 736 O O . ARG A 1 94 ? 31.262 8.327 -21.076 1.00 96.75 94 ARG A O 1
ATOM 743 N N . LEU A 1 95 ? 31.198 9.678 -22.877 1.00 97.44 95 LEU A N 1
ATOM 744 C CA . LEU A 1 95 ? 29.868 10.209 -22.598 1.00 97.44 95 LEU A CA 1
ATOM 745 C C . LEU A 1 95 ? 28.799 9.113 -22.686 1.00 97.44 95 LEU A C 1
ATOM 747 O O . LEU A 1 95 ? 27.890 9.069 -21.860 1.00 97.44 95 LEU A O 1
ATOM 751 N N . GLU A 1 96 ? 28.919 8.207 -23.656 1.00 95.88 96 GLU A N 1
ATOM 752 C CA . GLU A 1 96 ? 28.023 7.061 -23.785 1.00 95.88 96 GLU A CA 1
ATOM 753 C C . GLU A 1 96 ? 28.126 6.128 -22.571 1.00 95.88 96 GLU A C 1
ATOM 755 O O . GLU A 1 96 ? 27.098 5.750 -22.007 1.00 95.88 96 GLU A O 1
ATOM 760 N N . ALA A 1 97 ? 29.340 5.821 -22.107 1.00 97.56 97 ALA A N 1
ATOM 761 C CA . ALA A 1 97 ? 29.549 5.013 -20.907 1.00 97.56 97 ALA A CA 1
ATOM 762 C C . ALA A 1 97 ? 28.972 5.681 -19.644 1.00 97.56 97 ALA A C 1
ATOM 764 O O . ALA A 1 97 ? 28.303 5.021 -18.849 1.00 97.56 97 ALA A O 1
ATOM 765 N N . GLU A 1 98 ? 29.170 6.994 -19.477 1.00 97.75 98 GLU A N 1
ATOM 766 C CA . GLU A 1 98 ? 28.571 7.767 -18.379 1.00 97.75 98 GLU A CA 1
ATOM 767 C C . GLU A 1 98 ? 27.034 7.722 -18.430 1.00 97.75 98 GLU A C 1
ATOM 769 O O . GLU A 1 98 ? 26.377 7.521 -17.406 1.00 97.75 98 GLU A O 1
ATOM 774 N N . MET A 1 99 ? 26.445 7.853 -19.622 1.00 97.94 99 MET A N 1
ATOM 775 C CA . MET A 1 99 ? 24.994 7.785 -19.807 1.00 97.94 99 MET A CA 1
ATOM 776 C C . MET A 1 99 ? 24.438 6.391 -19.487 1.00 97.94 99 MET A C 1
ATOM 778 O O . MET A 1 99 ? 23.398 6.279 -18.835 1.00 97.94 99 MET A O 1
ATOM 782 N N . GLN A 1 100 ? 25.123 5.329 -19.917 1.00 98.44 100 GLN A N 1
ATOM 783 C CA . GLN A 1 100 ? 24.730 3.949 -19.625 1.00 98.44 100 GLN A CA 1
ATOM 784 C C . GLN A 1 100 ? 24.810 3.645 -18.122 1.00 98.44 100 GLN A C 1
ATOM 786 O O . GLN A 1 100 ? 23.875 3.063 -17.570 1.00 98.44 100 GLN A O 1
ATOM 791 N N . GLU A 1 101 ? 25.865 4.096 -17.439 1.00 98.25 101 GLU A N 1
ATOM 792 C CA . GLU A 1 101 ? 26.003 3.946 -15.985 1.00 98.25 101 GLU A CA 1
ATOM 793 C C . GLU A 1 101 ? 24.865 4.659 -15.236 1.00 98.25 101 GLU A C 1
ATOM 795 O O . GLU A 1 101 ? 24.211 4.067 -14.375 1.00 98.25 101 GLU A O 1
ATOM 800 N N . LEU A 1 102 ? 24.553 5.906 -15.609 1.00 98.44 102 LEU A N 1
ATOM 801 C CA . LEU A 1 102 ? 23.430 6.645 -15.021 1.00 98.44 102 LEU A CA 1
ATOM 802 C C . LEU A 1 102 ? 22.081 5.952 -15.272 1.00 98.44 102 LEU A C 1
ATOM 804 O O . LEU A 1 102 ? 21.233 5.922 -14.378 1.00 98.44 102 LEU A O 1
ATOM 808 N N . ALA A 1 103 ? 21.879 5.362 -16.453 1.00 98.38 103 ALA A N 1
ATOM 809 C CA . ALA A 1 103 ? 20.665 4.612 -16.768 1.00 98.38 103 ALA A CA 1
ATOM 810 C C . ALA A 1 103 ? 20.512 3.360 -15.885 1.00 98.38 103 ALA A C 1
ATOM 812 O O . ALA A 1 103 ? 19.419 3.098 -15.375 1.00 98.38 103 ALA A O 1
ATOM 813 N N . ILE A 1 104 ? 21.603 2.624 -15.642 1.00 98.38 104 ILE A N 1
ATOM 814 C CA . ILE A 1 104 ? 21.614 1.462 -14.740 1.00 98.38 104 ILE A CA 1
ATOM 815 C C . ILE A 1 104 ? 21.284 1.893 -13.307 1.00 98.38 104 ILE A C 1
ATOM 817 O O . ILE A 1 104 ? 20.455 1.267 -12.643 1.00 98.38 104 ILE A O 1
ATOM 821 N N . GLN A 1 105 ? 21.892 2.981 -12.828 1.00 98.69 105 GLN A N 1
ATOM 822 C CA . GLN A 1 105 ? 21.628 3.499 -11.485 1.00 98.69 105 GLN A CA 1
ATOM 823 C C . GLN A 1 105 ? 20.173 3.934 -11.312 1.00 98.69 105 GLN A C 1
ATOM 825 O O . GLN A 1 105 ? 19.561 3.620 -10.289 1.00 98.69 105 GLN A O 1
ATOM 830 N N . LEU A 1 106 ? 19.604 4.616 -12.310 1.00 98.62 106 LEU A N 1
ATOM 831 C CA . LEU A 1 106 ? 18.196 5.003 -12.300 1.00 98.62 106 LEU A CA 1
ATOM 832 C C . LEU A 1 106 ? 17.293 3.770 -12.231 1.00 98.62 106 LEU A C 1
ATOM 834 O O . LEU A 1 106 ? 16.407 3.721 -11.381 1.00 98.62 106 LEU A O 1
ATOM 838 N N . HIS A 1 107 ? 17.543 2.765 -13.072 1.00 98.56 107 HIS A N 1
ATOM 839 C CA . HIS A 1 107 ? 16.752 1.537 -13.086 1.00 98.56 107 HIS A CA 1
ATOM 840 C C . HIS A 1 107 ? 16.782 0.832 -11.727 1.00 98.56 107 HIS A C 1
ATOM 842 O O . HIS A 1 107 ? 15.728 0.582 -11.146 1.00 98.56 107 HIS A O 1
ATOM 848 N N . LYS A 1 108 ? 17.978 0.643 -11.159 1.00 98.69 108 LYS A N 1
ATOM 849 C CA . LYS A 1 108 ? 18.149 0.061 -9.824 1.00 98.69 108 LYS A CA 1
ATOM 850 C C . LYS A 1 108 ? 17.385 0.845 -8.753 1.00 98.69 108 LYS A C 1
ATOM 852 O O . LYS A 1 108 ? 16.751 0.256 -7.882 1.00 98.69 108 LYS A O 1
ATOM 857 N N . LYS A 1 109 ? 17.418 2.181 -8.805 1.00 98.44 109 LYS A N 1
ATOM 858 C CA . LYS A 1 109 ? 16.685 3.031 -7.852 1.00 98.44 109 LYS A CA 1
ATOM 859 C C . LYS A 1 109 ? 15.172 2.949 -8.029 1.00 98.44 109 LYS A C 1
ATOM 861 O O . LYS A 1 109 ? 14.454 2.984 -7.029 1.00 98.44 109 LYS A O 1
ATOM 866 N N . CYS A 1 110 ? 14.683 2.823 -9.259 1.00 98.56 110 CYS A N 1
ATOM 867 C CA . CYS A 1 110 ? 13.269 2.582 -9.529 1.00 98.56 110 CYS A CA 1
ATOM 868 C C . CYS A 1 110 ? 12.818 1.235 -8.949 1.00 98.56 110 CYS A C 1
ATOM 870 O O . CYS A 1 110 ? 11.838 1.213 -8.211 1.00 98.56 110 CYS A O 1
ATOM 872 N N . GLU A 1 111 ? 13.570 0.155 -9.173 1.00 98.56 111 GLU A N 1
ATOM 873 C CA . GLU A 1 111 ? 13.275 -1.173 -8.608 1.00 98.56 111 GLU A CA 1
ATOM 874 C C . GLU A 1 111 ? 13.279 -1.162 -7.067 1.00 98.56 111 GLU A C 1
ATOM 876 O O . GLU A 1 111 ? 12.351 -1.655 -6.421 1.00 98.56 111 GLU A O 1
ATOM 881 N N . GLU A 1 112 ? 14.289 -0.539 -6.448 1.00 98.62 112 GLU A N 1
ATOM 882 C CA . GLU A 1 112 ? 14.344 -0.342 -4.990 1.00 98.62 112 GLU A CA 1
ATOM 883 C C . GLU A 1 112 ? 13.120 0.446 -4.479 1.00 98.62 112 GLU A C 1
ATOM 885 O O . GLU A 1 112 ? 12.557 0.138 -3.429 1.00 98.62 112 GLU A O 1
ATOM 890 N N . THR A 1 113 ? 12.663 1.451 -5.227 1.00 98.44 113 THR A N 1
ATOM 891 C CA . THR A 1 113 ? 11.496 2.259 -4.841 1.00 98.44 113 THR A CA 1
ATOM 892 C C . THR A 1 113 ? 10.191 1.476 -4.981 1.00 98.44 113 THR A C 1
ATOM 894 O O . THR A 1 113 ? 9.330 1.566 -4.106 1.00 98.44 113 THR A O 1
ATOM 897 N N . GLU A 1 114 ? 10.027 0.695 -6.048 1.00 98.62 114 GLU A N 1
ATOM 898 C CA . GLU A 1 114 ? 8.843 -0.144 -6.267 1.00 98.62 114 GLU A CA 1
ATOM 899 C C . GLU A 1 114 ? 8.722 -1.239 -5.206 1.00 98.62 114 GLU A C 1
ATOM 901 O O . GLU A 1 114 ? 7.639 -1.447 -4.655 1.00 98.62 114 GLU A O 1
ATOM 906 N N . THR A 1 115 ? 9.838 -1.879 -4.849 1.00 98.50 115 THR A N 1
ATOM 907 C CA . THR A 1 115 ? 9.869 -2.892 -3.783 1.00 98.50 115 THR A CA 1
ATOM 908 C C . THR A 1 115 ? 9.514 -2.299 -2.419 1.00 98.50 115 THR A C 1
ATOM 910 O O . THR A 1 115 ? 8.643 -2.835 -1.731 1.00 98.50 115 THR A O 1
ATOM 913 N N . LEU A 1 116 ? 10.108 -1.160 -2.040 1.00 98.50 116 LEU A N 1
ATOM 914 C CA . LEU A 1 116 ? 9.770 -0.464 -0.791 1.00 98.50 116 LEU A CA 1
ATOM 915 C C . LEU A 1 116 ? 8.316 0.012 -0.769 1.00 98.50 116 LEU A C 1
ATOM 917 O O . LEU A 1 116 ? 7.645 -0.098 0.256 1.00 98.50 116 LEU A O 1
ATOM 921 N N . LYS A 1 117 ? 7.802 0.517 -1.894 1.00 98.62 117 LYS A N 1
ATOM 922 C CA . LYS A 1 117 ? 6.396 0.914 -2.012 1.00 98.62 117 LYS A CA 1
ATOM 923 C C . LYS A 1 117 ? 5.469 -0.278 -1.771 1.00 98.62 117 LYS A C 1
ATOM 925 O O . LYS A 1 117 ? 4.548 -0.158 -0.968 1.00 98.62 117 LYS A O 1
ATOM 930 N N . GLY A 1 118 ? 5.764 -1.429 -2.379 1.00 98.44 118 GLY A N 1
ATOM 931 C CA . GLY A 1 118 ? 5.028 -2.670 -2.133 1.00 98.44 118 GLY A CA 1
ATOM 932 C C . GLY A 1 118 ? 5.044 -3.088 -0.659 1.00 98.44 118 GLY A C 1
ATOM 933 O O . GLY A 1 118 ? 4.005 -3.447 -0.113 1.00 98.44 118 GLY A O 1
ATOM 934 N N . GLN A 1 119 ? 6.190 -2.969 0.022 1.00 98.62 119 GLN A N 1
ATOM 935 C CA . GLN A 1 119 ? 6.288 -3.248 1.462 1.00 98.62 119 GLN A CA 1
ATOM 936 C C . GLN A 1 119 ? 5.442 -2.289 2.309 1.00 98.62 119 GLN A C 1
ATOM 938 O O . GLN A 1 119 ? 4.759 -2.723 3.234 1.00 98.62 119 GLN A O 1
ATOM 943 N N . VAL A 1 120 ? 5.460 -0.990 1.997 1.00 98.69 120 VAL A N 1
ATOM 944 C CA . VAL A 1 120 ? 4.653 0.014 2.709 1.00 98.69 120 VAL A CA 1
ATOM 945 C C . VAL A 1 120 ? 3.160 -0.240 2.518 1.00 98.69 120 VAL A C 1
ATOM 947 O O . VAL A 1 120 ? 2.397 -0.107 3.476 1.00 98.69 120 VAL A O 1
ATOM 950 N N . ASP A 1 121 ? 2.737 -0.603 1.309 1.00 98.25 121 ASP A N 1
ATOM 951 C CA . ASP A 1 121 ? 1.335 -0.905 1.025 1.00 98.25 121 ASP A CA 1
ATOM 952 C C . ASP A 1 121 ? 0.887 -2.184 1.756 1.00 98.25 121 ASP A C 1
ATOM 954 O O . ASP A 1 121 ? -0.133 -2.157 2.446 1.00 98.25 121 ASP A O 1
ATOM 958 N N . GLN A 1 122 ? 1.708 -3.241 1.762 1.00 98.62 122 GLN A N 1
ATOM 959 C CA . GLN A 1 122 ? 1.450 -4.448 2.558 1.00 98.62 122 GLN A CA 1
ATOM 960 C C . GLN A 1 122 ? 1.333 -4.145 4.063 1.00 98.62 122 GLN A C 1
ATOM 962 O O . GLN A 1 122 ? 0.418 -4.620 4.734 1.00 98.62 122 GLN A O 1
ATOM 967 N N . GLU A 1 123 ? 2.233 -3.327 4.611 1.00 98.44 123 GLU A N 1
ATOM 968 C CA . GLU A 1 123 ? 2.192 -2.910 6.019 1.00 98.44 123 GLU A CA 1
ATOM 969 C C . GLU A 1 123 ? 0.938 -2.094 6.356 1.00 98.44 123 GLU A C 1
ATOM 971 O O . GLU A 1 123 ? 0.411 -2.178 7.467 1.00 98.44 123 GLU A O 1
ATOM 976 N N . ARG A 1 124 ? 0.432 -1.289 5.416 1.00 98.56 124 ARG A N 1
ATOM 977 C CA . ARG A 1 124 ? -0.828 -0.553 5.596 1.00 98.56 124 ARG A CA 1
ATOM 978 C C . ARG A 1 124 ? -2.020 -1.497 5.667 1.00 98.56 124 ARG A C 1
ATOM 980 O O . ARG A 1 124 ? -2.864 -1.309 6.541 1.00 98.56 124 ARG A O 1
ATOM 987 N N . GLU A 1 125 ? -2.073 -2.507 4.804 1.00 98.56 125 GLU A N 1
ATOM 988 C CA . GLU A 1 125 ? -3.133 -3.521 4.828 1.00 98.56 125 GLU A CA 1
ATOM 989 C C . GLU A 1 125 ? -3.109 -4.327 6.131 1.00 98.56 125 GLU A C 1
ATOM 991 O O . GLU A 1 125 ? -4.134 -4.449 6.806 1.00 98.56 125 GLU A O 1
ATOM 996 N N . LEU A 1 126 ? -1.929 -4.803 6.543 1.00 98.44 126 LEU A N 1
ATOM 997 C CA . LEU A 1 126 ? -1.762 -5.528 7.806 1.00 98.44 126 LEU A CA 1
ATOM 998 C C . LEU A 1 126 ? -2.161 -4.671 9.010 1.00 98.44 126 LEU A C 1
ATOM 1000 O O . LEU A 1 126 ? -2.870 -5.148 9.900 1.00 98.44 126 LEU A O 1
ATOM 1004 N N . ARG A 1 127 ? -1.760 -3.393 9.026 1.00 98.50 127 ARG A N 1
ATOM 1005 C CA . ARG A 1 127 ? -2.155 -2.445 10.073 1.00 98.50 127 ARG A CA 1
ATOM 1006 C C . ARG A 1 127 ? -3.669 -2.261 10.121 1.00 98.50 127 ARG A C 1
ATOM 1008 O O . ARG A 1 127 ? -4.229 -2.326 11.209 1.00 98.50 127 ARG A O 1
ATOM 1015 N N . ALA A 1 128 ? -4.334 -2.102 8.977 1.00 98.44 128 ALA A N 1
ATOM 1016 C CA . ALA A 1 128 ? -5.787 -1.951 8.927 1.00 98.44 128 ALA A CA 1
ATOM 1017 C C . ALA A 1 128 ? -6.519 -3.181 9.495 1.00 98.44 128 ALA A C 1
ATOM 1019 O O . ALA A 1 128 ? -7.483 -3.033 10.247 1.00 98.44 128 ALA A O 1
ATOM 1020 N N . VAL A 1 129 ? -6.038 -4.394 9.195 1.00 98.50 129 VAL A N 1
ATOM 1021 C CA . VAL A 1 129 ? -6.591 -5.635 9.765 1.00 98.50 129 VAL A CA 1
ATOM 1022 C C . VAL A 1 129 ? -6.361 -5.695 11.277 1.00 98.50 129 VAL A C 1
ATOM 1024 O O . VAL A 1 129 ? -7.296 -5.976 12.028 1.00 98.50 129 VAL A O 1
ATOM 1027 N N . ALA A 1 130 ? -5.144 -5.403 11.741 1.00 97.94 130 ALA A N 1
ATOM 1028 C CA . ALA A 1 130 ? -4.810 -5.419 13.164 1.00 97.94 130 ALA A CA 1
ATOM 1029 C C . ALA A 1 130 ? -5.636 -4.395 13.962 1.00 97.94 130 ALA A C 1
ATOM 1031 O O . ALA A 1 130 ? -6.204 -4.731 15.003 1.00 97.94 130 ALA A O 1
ATOM 1032 N N . GLU A 1 131 ? -5.753 -3.168 13.450 1.00 97.94 131 GLU A N 1
ATOM 1033 C CA . GLU A 1 131 ? -6.597 -2.118 14.022 1.00 97.94 131 GLU A CA 1
ATOM 1034 C C . GLU A 1 131 ? -8.071 -2.539 14.031 1.00 97.94 131 GLU A C 1
ATOM 1036 O O . GLU A 1 131 ? -8.739 -2.395 15.054 1.00 97.94 131 GLU A O 1
ATOM 1041 N N . GLY A 1 132 ? -8.571 -3.141 12.948 1.00 97.62 132 GLY A N 1
ATOM 1042 C CA . GLY A 1 132 ? -9.930 -3.682 12.881 1.00 97.62 132 GLY A CA 1
ATOM 1043 C C . GLY A 1 132 ? -10.217 -4.715 13.976 1.00 97.62 132 GLY A C 1
ATOM 1044 O O . GLY A 1 132 ? -11.214 -4.595 14.693 1.00 97.62 132 GLY A O 1
ATOM 1045 N N . CYS A 1 133 ? -9.317 -5.683 14.168 1.00 97.00 133 CYS A N 1
ATOM 1046 C CA . CYS A 1 133 ? -9.426 -6.699 15.220 1.00 97.00 133 CYS A CA 1
ATOM 1047 C C . CYS A 1 133 ? -9.422 -6.085 16.629 1.00 97.00 133 CYS A C 1
ATOM 1049 O O . CYS A 1 133 ? -10.232 -6.469 17.478 1.00 97.00 133 CYS A O 1
ATOM 1051 N N . LEU A 1 134 ? -8.536 -5.116 16.880 1.00 98.00 134 LEU A N 1
ATOM 1052 C CA . LEU A 1 134 ? -8.470 -4.414 18.164 1.00 98.00 134 LEU A CA 1
ATOM 1053 C C . LEU A 1 134 ? -9.755 -3.625 18.435 1.00 98.00 134 LEU A C 1
ATOM 1055 O O . LEU A 1 134 ? -10.309 -3.719 19.529 1.00 98.00 134 LEU A O 1
ATOM 1059 N N . MET A 1 135 ? -10.283 -2.914 17.438 1.00 97.88 135 MET A N 1
ATOM 1060 C CA . MET A 1 135 ? -11.539 -2.171 17.569 1.00 97.88 135 MET A CA 1
ATOM 1061 C C . MET A 1 135 ? -12.736 -3.101 17.818 1.00 97.88 135 MET A C 1
ATOM 1063 O O . MET A 1 135 ? -13.598 -2.802 18.651 1.00 97.88 135 MET A O 1
ATOM 1067 N N . GLU A 1 136 ? -12.792 -4.262 17.161 1.00 96.38 136 GLU A N 1
ATOM 1068 C CA . GLU A 1 136 ? -13.817 -5.277 17.429 1.00 96.38 136 GLU A CA 1
ATOM 1069 C C . GLU A 1 136 ? -13.714 -5.811 18.870 1.00 96.38 136 GLU A C 1
ATOM 1071 O O . GLU A 1 136 ? -14.716 -5.936 19.577 1.00 96.38 136 GLU A O 1
ATOM 1076 N N . GLN A 1 137 ? -12.501 -6.074 19.359 1.00 94.62 137 GLN A N 1
ATOM 1077 C CA . GLN A 1 137 ? -12.292 -6.487 20.745 1.00 94.62 137 GLN A CA 1
ATOM 1078 C C . GLN A 1 137 ? -12.686 -5.384 21.740 1.00 94.62 137 GLN A C 1
ATOM 1080 O O . GLN A 1 137 ? -13.344 -5.665 22.746 1.00 94.62 137 GLN A O 1
ATOM 1085 N N . GLU A 1 138 ? -12.312 -4.131 21.478 1.00 96.81 138 GLU A N 1
ATOM 1086 C CA . GLU A 1 138 ? -12.659 -2.997 22.332 1.00 96.81 138 GLU A CA 1
ATOM 1087 C C . GLU A 1 138 ? -14.168 -2.792 22.417 1.00 96.81 138 GLU A C 1
ATOM 1089 O O . GLU A 1 138 ? -14.697 -2.581 23.508 1.00 96.81 138 GLU A O 1
ATOM 1094 N N . THR A 1 139 ? -14.880 -2.880 21.294 1.00 95.81 139 THR A N 1
ATOM 1095 C CA . THR A 1 139 ? -16.344 -2.757 21.276 1.00 95.81 139 THR A CA 1
ATOM 1096 C C . THR A 1 139 ? -17.013 -3.886 22.058 1.00 95.81 139 THR A C 1
ATOM 1098 O O . THR A 1 139 ? -17.870 -3.601 22.898 1.00 95.81 139 THR A O 1
ATOM 1101 N N . LYS A 1 140 ? -16.567 -5.141 21.890 1.00 90.81 140 LYS A N 1
ATOM 1102 C CA . LYS A 1 140 ? -17.025 -6.287 22.701 1.00 90.81 140 LYS A CA 1
ATOM 1103 C C . LYS A 1 140 ? -16.761 -6.071 24.196 1.00 90.81 140 LYS A C 1
ATOM 1105 O O . LYS A 1 140 ? -17.650 -6.277 25.020 1.00 90.81 140 LYS A O 1
ATOM 1110 N N . SER A 1 141 ? -15.564 -5.604 24.552 1.00 94.25 141 SER A N 1
ATOM 1111 C CA . SER A 1 141 ? -15.170 -5.316 25.939 1.00 94.25 141 SER A CA 1
ATOM 1112 C C . SER A 1 141 ? -16.011 -4.197 26.562 1.00 94.25 141 SER A C 1
ATOM 1114 O O . SER A 1 141 ? -16.512 -4.338 27.681 1.00 94.25 141 SER A O 1
ATOM 1116 N N . ARG A 1 142 ? -16.239 -3.101 25.823 1.00 96.62 142 ARG A N 1
ATOM 1117 C CA . ARG A 1 142 ? -17.118 -2.000 26.246 1.00 96.62 142 ARG A CA 1
ATOM 1118 C C . ARG A 1 142 ? -18.557 -2.483 26.435 1.00 96.62 142 ARG A C 1
ATOM 1120 O O . ARG A 1 142 ? -19.154 -2.173 27.461 1.00 96.62 142 ARG A O 1
ATOM 1127 N N . ALA A 1 143 ? -19.091 -3.277 25.504 1.00 93.38 143 ALA A N 1
ATOM 1128 C CA . ALA A 1 143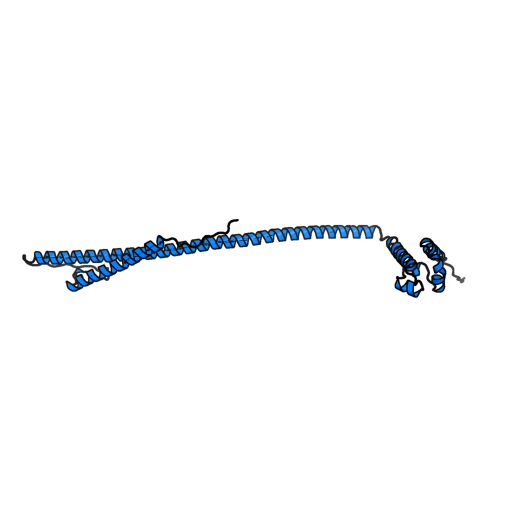 ? -20.440 -3.834 25.604 1.00 93.38 143 ALA A CA 1
ATOM 1129 C C . ALA A 1 143 ? -20.603 -4.715 26.853 1.00 93.38 143 ALA A C 1
ATOM 1131 O O . ALA A 1 143 ? -21.561 -4.536 27.609 1.00 93.38 143 ALA A O 1
ATOM 1132 N N . LEU A 1 144 ? -19.637 -5.602 27.118 1.00 92.25 144 LEU A N 1
ATOM 1133 C CA . LEU A 1 144 ? -19.631 -6.431 28.323 1.00 92.25 144 LEU A CA 1
ATOM 1134 C C . LEU A 1 144 ? -19.558 -5.576 29.595 1.00 92.25 144 LEU A C 1
ATOM 1136 O O . LEU A 1 144 ? -20.316 -5.807 30.534 1.00 92.25 144 LEU A O 1
ATOM 1140 N N . ARG A 1 145 ? -18.697 -4.551 29.624 1.00 96.25 145 ARG A N 1
ATOM 1141 C CA . ARG A 1 145 ? -18.598 -3.628 30.766 1.00 96.25 145 ARG A CA 1
ATOM 1142 C C . ARG A 1 145 ? -19.929 -2.924 31.039 1.00 96.25 145 ARG A C 1
ATOM 1144 O O . ARG A 1 145 ? -20.383 -2.926 32.180 1.00 96.25 145 ARG A O 1
ATOM 1151 N N . CYS A 1 146 ? -20.594 -2.405 30.005 1.00 94.88 146 CYS A N 1
ATOM 1152 C CA . CYS A 1 146 ? -21.917 -1.794 30.145 1.00 94.88 146 CYS A CA 1
ATOM 1153 C C . CYS A 1 146 ? -22.972 -2.789 30.667 1.00 94.88 146 CYS A C 1
ATOM 1155 O O . CYS A 1 146 ? -23.792 -2.421 31.509 1.00 94.88 146 CYS A O 1
ATOM 1157 N N . GLN A 1 147 ? -22.948 -4.050 30.218 1.00 93.62 147 GLN A N 1
ATOM 1158 C CA . GLN A 1 147 ? -23.857 -5.092 30.722 1.00 93.62 147 GLN A CA 1
ATOM 1159 C C . GLN A 1 147 ? -23.591 -5.440 32.195 1.00 93.62 147 GLN A C 1
ATOM 1161 O O . GLN A 1 147 ? -24.541 -5.585 32.971 1.00 93.62 147 GLN A O 1
ATOM 1166 N N . ILE A 1 148 ? -22.323 -5.518 32.609 1.00 94.38 148 ILE A N 1
ATOM 1167 C CA . ILE A 1 148 ? -21.940 -5.734 34.012 1.00 94.38 148 ILE A CA 1
ATOM 1168 C C . ILE A 1 148 ? -22.419 -4.567 34.883 1.00 94.38 148 ILE A C 1
ATOM 1170 O O . ILE A 1 148 ? -23.022 -4.795 35.931 1.00 94.38 148 ILE A O 1
ATOM 1174 N N . GLU A 1 149 ? -22.213 -3.322 34.449 1.00 96.25 149 GLU A N 1
ATOM 1175 C CA . GLU A 1 149 ? -22.678 -2.132 35.172 1.00 96.25 149 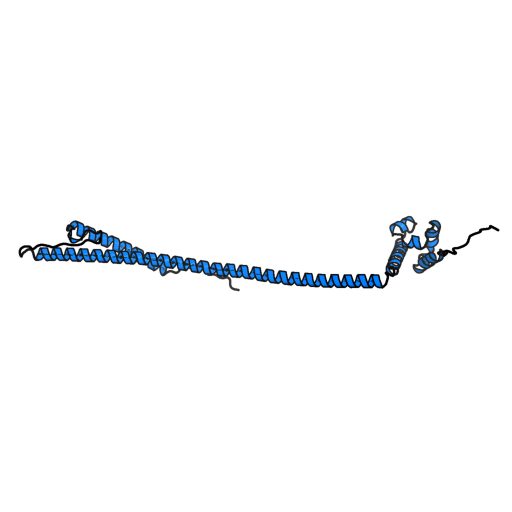GLU A CA 1
ATOM 1176 C C . GLU A 1 149 ? -24.206 -2.110 35.327 1.00 96.25 149 GLU A C 1
ATOM 1178 O O . GLU A 1 149 ? -24.713 -1.824 36.414 1.00 96.25 149 GLU A O 1
ATOM 1183 N N . ALA A 1 150 ? -24.953 -2.454 34.274 1.00 94.75 150 ALA A N 1
ATOM 1184 C CA . ALA A 1 150 ? -26.411 -2.562 34.333 1.00 94.75 150 ALA A CA 1
ATOM 1185 C C . ALA A 1 150 ? -26.872 -3.674 35.294 1.00 94.75 150 ALA A C 1
ATOM 1187 O O . ALA A 1 150 ? -27.779 -3.464 36.100 1.00 94.75 150 ALA A O 1
ATOM 1188 N N . THR A 1 151 ? -26.217 -4.838 35.251 1.00 94.69 151 THR A N 1
ATOM 1189 C CA . THR A 1 151 ? -26.513 -5.974 36.141 1.00 94.69 151 THR A CA 1
ATOM 1190 C C . THR A 1 151 ? -26.205 -5.633 37.601 1.00 94.69 151 THR A C 1
ATOM 1192 O O . THR A 1 151 ? -26.992 -5.953 38.489 1.00 94.69 151 THR A O 1
ATOM 1195 N N . SER A 1 152 ? -25.105 -4.918 37.854 1.00 95.88 152 SER A N 1
ATOM 1196 C CA . SER A 1 152 ? -24.736 -4.430 39.185 1.00 95.88 152 SER A CA 1
ATOM 1197 C C . SER A 1 152 ? -25.786 -3.468 39.748 1.00 95.88 152 SER A C 1
ATOM 1199 O O . SER A 1 152 ? -26.233 -3.646 40.879 1.00 95.88 152 SER A O 1
ATOM 1201 N N . LYS A 1 153 ? -26.272 -2.509 38.943 1.00 95.31 153 LYS A N 1
ATOM 1202 C CA . LYS A 1 153 ? -27.361 -1.604 39.354 1.00 95.31 153 LYS A CA 1
ATOM 1203 C C . LYS A 1 153 ? -28.618 -2.378 39.756 1.00 95.31 153 LYS A C 1
ATOM 1205 O O . LYS A 1 153 ? -29.109 -2.190 40.867 1.00 95.31 153 LYS A O 1
ATOM 1210 N N . LEU A 1 154 ? -29.067 -3.318 38.922 1.00 94.50 154 LEU A N 1
ATOM 1211 C CA . LEU A 1 154 ? -30.219 -4.169 39.244 1.00 94.50 154 LEU A CA 1
ATOM 1212 C C . LEU A 1 154 ? -30.007 -4.976 40.531 1.00 94.50 154 LEU A C 1
ATOM 1214 O O . LEU A 1 154 ? -30.918 -5.071 41.349 1.00 94.50 154 LEU A O 1
ATOM 1218 N N . ALA A 1 155 ? -28.805 -5.515 40.754 1.00 95.00 155 ALA A N 1
ATOM 1219 C CA . ALA A 1 155 ? -28.483 -6.227 41.986 1.00 95.00 155 ALA A CA 1
ATOM 1220 C C . ALA A 1 155 ? -28.582 -5.312 43.219 1.00 95.00 155 ALA A C 1
ATOM 1222 O O . ALA A 1 155 ? -29.119 -5.728 44.246 1.00 95.00 155 ALA A O 1
ATOM 1223 N N . THR A 1 156 ? -28.131 -4.055 43.121 1.00 95.81 156 THR A N 1
ATOM 1224 C CA . THR A 1 156 ? -28.292 -3.076 44.211 1.00 95.81 156 THR A CA 1
ATOM 1225 C C . THR A 1 156 ? -29.756 -2.699 44.455 1.00 95.81 156 THR A C 1
ATOM 1227 O O . THR A 1 156 ? -30.156 -2.522 45.607 1.00 95.81 156 THR A O 1
ATOM 1230 N N . ASP A 1 157 ? -30.584 -2.631 43.408 1.00 93.38 157 ASP A N 1
ATOM 1231 C CA . ASP A 1 157 ? -32.021 -2.368 43.535 1.00 93.38 157 ASP A CA 1
ATOM 1232 C C . ASP A 1 157 ? -32.750 -3.542 44.202 1.00 93.38 157 ASP A C 1
ATOM 1234 O O . ASP A 1 157 ? -33.534 -3.330 45.129 1.00 93.38 157 ASP A O 1
ATOM 1238 N N . VAL A 1 158 ? -32.417 -4.779 43.814 1.00 94.88 158 VAL A N 1
ATOM 1239 C CA . VAL A 1 158 ? -32.867 -6.014 44.481 1.00 94.88 158 VAL A CA 1
ATOM 1240 C C . VAL A 1 158 ? -32.483 -6.003 45.964 1.00 94.88 158 VAL A C 1
ATOM 1242 O O . VAL A 1 158 ? -33.329 -6.254 46.822 1.00 94.88 158 VAL A O 1
ATOM 1245 N N . GLN A 1 159 ? -31.231 -5.665 46.293 1.00 96.06 159 GLN A N 1
ATOM 1246 C CA . GLN A 1 159 ? -30.771 -5.567 47.684 1.00 96.06 159 GLN A CA 1
ATOM 1247 C C . GLN A 1 159 ? -31.557 -4.517 48.479 1.00 96.06 159 GLN A C 1
ATOM 1249 O O . GLN A 1 159 ? -31.941 -4.775 49.623 1.00 96.06 159 GLN A O 1
ATOM 1254 N N . ARG A 1 160 ? -31.835 -3.353 47.879 1.00 94.12 160 ARG A N 1
ATOM 1255 C CA . ARG A 1 160 ? -32.616 -2.283 48.513 1.00 94.12 160 ARG A CA 1
ATOM 1256 C C . ARG A 1 160 ? -34.062 -2.710 48.764 1.00 94.12 160 ARG A C 1
ATOM 1258 O O . ARG A 1 160 ? -34.556 -2.510 49.872 1.00 94.12 160 ARG A O 1
ATOM 1265 N N . ALA A 1 161 ? -34.713 -3.326 47.779 1.00 91.88 161 ALA A N 1
ATOM 1266 C CA . ALA A 1 161 ? -36.082 -3.823 47.908 1.00 91.88 161 ALA A CA 1
ATOM 1267 C C . ALA A 1 161 ? -36.190 -4.916 48.986 1.00 91.88 161 ALA A C 1
ATOM 1269 O O . ALA A 1 161 ? -37.093 -4.879 49.818 1.00 91.88 161 ALA A O 1
ATOM 1270 N N . LEU A 1 162 ? -35.221 -5.839 49.051 1.00 93.31 162 LEU A N 1
ATOM 1271 C CA . LEU A 1 162 ? -35.152 -6.849 50.113 1.00 93.31 162 LEU A CA 1
ATOM 1272 C C . LEU A 1 162 ? -34.975 -6.234 51.506 1.00 93.31 162 LEU A C 1
ATOM 1274 O O . LEU A 1 162 ? -35.596 -6.698 52.461 1.00 93.31 162 LEU A O 1
ATOM 1278 N N . ALA A 1 163 ? -34.139 -5.201 51.642 1.00 93.31 163 ALA A N 1
ATOM 1279 C CA . ALA A 1 163 ? -33.977 -4.495 52.911 1.00 93.31 163 ALA A CA 1
ATOM 1280 C C . ALA A 1 163 ? -35.286 -3.815 53.346 1.00 93.31 163 ALA A C 1
ATOM 1282 O O . ALA A 1 163 ? -35.678 -3.938 54.504 1.00 93.31 163 ALA A O 1
ATOM 1283 N N . GLN A 1 164 ? -35.995 -3.171 52.412 1.00 92.56 164 GLN A N 1
ATOM 1284 C CA . GLN A 1 164 ? -37.306 -2.565 52.665 1.00 92.56 164 GLN A CA 1
ATOM 1285 C C . GLN A 1 164 ? -38.347 -3.606 53.091 1.00 92.56 164 GLN A C 1
ATOM 1287 O O . GLN A 1 164 ? -38.997 -3.418 54.117 1.00 92.56 164 GLN A O 1
ATOM 1292 N N . LEU A 1 165 ? -38.449 -4.732 52.373 1.00 92.00 165 LEU A N 1
ATOM 1293 C CA . LEU A 1 165 ? -39.335 -5.845 52.730 1.00 92.00 165 LEU A CA 1
ATOM 1294 C C . LEU A 1 165 ? -39.071 -6.344 54.155 1.00 92.00 165 LEU A C 1
ATOM 1296 O O . LEU A 1 165 ? -40.015 -6.509 54.927 1.00 92.00 165 LEU A O 1
ATOM 1300 N N . ARG A 1 166 ? -37.798 -6.536 54.531 1.00 92.56 166 ARG A N 1
ATOM 1301 C CA . ARG A 1 166 ? -37.413 -6.959 55.889 1.00 92.56 166 ARG A CA 1
ATOM 1302 C C . ARG A 1 166 ? -37.817 -5.935 56.943 1.00 92.56 166 ARG A C 1
ATOM 1304 O O . ARG A 1 166 ? -38.440 -6.309 57.930 1.00 92.56 166 ARG A O 1
ATOM 1311 N N . SER A 1 167 ? -37.531 -4.652 56.726 1.00 90.62 167 SER A N 1
ATOM 1312 C CA . SER A 1 167 ? -37.922 -3.603 57.674 1.00 90.62 167 SER A CA 1
ATOM 1313 C C . SER A 1 167 ? -39.445 -3.482 57.822 1.00 90.62 167 SER A C 1
ATOM 1315 O O . SER A 1 167 ? -39.937 -3.303 58.936 1.00 90.62 167 SER A O 1
ATOM 1317 N N . CYS A 1 168 ? -40.210 -3.633 56.734 1.00 87.62 168 CYS A N 1
ATOM 1318 C CA . CYS A 1 168 ? -41.672 -3.689 56.792 1.00 87.62 168 CYS A CA 1
ATOM 1319 C C . CYS A 1 168 ? -42.161 -4.925 57.567 1.00 87.62 168 CYS A C 1
ATOM 1321 O O . CYS A 1 168 ? -43.033 -4.808 58.427 1.00 87.62 168 CYS A O 1
ATOM 1323 N N . GLN A 1 169 ? -41.578 -6.103 57.319 1.00 88.50 169 GLN A N 1
ATOM 1324 C CA . GLN A 1 169 ? -41.908 -7.336 58.043 1.00 88.50 169 GLN A CA 1
ATOM 1325 C C . GLN A 1 169 ? -41.605 -7.243 59.545 1.00 88.50 169 GLN A C 1
ATOM 1327 O O . GLN A 1 169 ? -42.420 -7.683 60.359 1.00 88.50 169 GLN A O 1
ATOM 1332 N N . GLU A 1 170 ? -40.467 -6.663 59.927 1.00 88.75 170 GLU A N 1
ATOM 1333 C CA . GLU A 1 170 ? -40.089 -6.440 61.327 1.00 88.75 170 GLU A CA 1
ATOM 1334 C C . GLU A 1 170 ? -41.085 -5.510 62.036 1.00 88.75 170 GLU A C 1
ATOM 1336 O O . GLU A 1 170 ? -41.537 -5.818 63.141 1.00 88.75 170 GLU A O 1
ATOM 1341 N N . GLU A 1 171 ? -41.496 -4.411 61.395 1.00 88.81 171 GLU A N 1
ATOM 1342 C CA . GLU A 1 171 ? -42.474 -3.470 61.956 1.00 88.81 171 GLU A CA 1
ATOM 1343 C C . GLU A 1 171 ? -43.886 -4.085 62.049 1.00 88.81 171 GLU A C 1
ATOM 1345 O O . GLU A 1 171 ? -44.553 -3.919 63.074 1.00 88.81 171 GLU A O 1
ATOM 1350 N N . LEU A 1 172 ? -44.336 -4.860 61.048 1.00 86.06 172 LEU A N 1
ATOM 1351 C CA . LEU A 1 172 ? -45.591 -5.630 61.137 1.00 86.06 172 LEU A CA 1
ATOM 1352 C C . LEU A 1 172 ? -45.549 -6.631 62.292 1.00 86.06 172 LEU A C 1
ATOM 1354 O O . LEU A 1 172 ? -46.481 -6.685 63.097 1.00 86.06 172 LEU A O 1
ATOM 1358 N N . SER A 1 173 ? -44.456 -7.386 62.408 1.00 86.06 173 SER A N 1
ATOM 1359 C CA . SER A 1 173 ? -44.264 -8.380 63.469 1.00 86.06 173 SER A CA 1
ATOM 1360 C C . SER A 1 173 ? -44.260 -7.725 64.850 1.00 86.06 173 SER A C 1
ATOM 1362 O O . SER A 1 173 ? -44.910 -8.219 65.774 1.00 86.06 173 SER A O 1
ATOM 1364 N N . LEU A 1 174 ? -43.611 -6.563 64.988 1.00 86.38 174 LEU A N 1
ATOM 1365 C CA . LEU A 1 174 ? -43.622 -5.765 66.213 1.00 86.38 174 LEU A CA 1
ATOM 1366 C C . LEU A 1 174 ? -45.040 -5.299 66.577 1.00 86.38 174 LEU A C 1
ATOM 1368 O O . LEU A 1 174 ? -45.414 -5.333 67.752 1.00 86.38 174 LEU A O 1
ATOM 1372 N N . ARG A 1 175 ? -45.844 -4.867 65.597 1.00 83.94 175 ARG A N 1
ATOM 1373 C CA . ARG A 1 175 ? -47.231 -4.422 65.821 1.00 83.94 175 ARG A CA 1
ATOM 1374 C C . ARG A 1 175 ? -48.166 -5.576 66.175 1.00 83.94 175 ARG A C 1
ATOM 1376 O O . ARG A 1 175 ? -48.951 -5.426 67.108 1.00 83.94 175 ARG A O 1
ATOM 1383 N N . MET A 1 176 ? -48.044 -6.729 65.518 1.00 79.38 176 MET A N 1
ATOM 1384 C CA . MET A 1 176 ? -48.805 -7.932 65.882 1.00 79.38 176 MET A CA 1
ATOM 1385 C C . MET A 1 176 ? -48.404 -8.468 67.265 1.00 79.38 176 MET A C 1
ATOM 1387 O O . MET A 1 176 ? -49.264 -8.844 68.059 1.00 79.38 176 MET A O 1
ATOM 1391 N N . GLY A 1 177 ? -47.112 -8.421 67.610 1.00 73.81 177 GLY A N 1
ATOM 1392 C CA . GLY A 1 177 ? -46.621 -8.766 68.947 1.00 73.81 177 GLY A CA 1
ATOM 1393 C C . GLY A 1 177 ? -47.149 -7.832 70.044 1.00 73.81 177 GLY A C 1
ATOM 1394 O O . GLY A 1 177 ? -47.538 -8.299 71.113 1.00 73.81 177 GLY A O 1
ATOM 1395 N N . LYS A 1 178 ? -47.239 -6.521 69.772 1.00 66.38 178 LYS A N 1
ATOM 1396 C CA . LYS A 1 178 ? -47.853 -5.527 70.676 1.00 66.38 178 LYS A CA 1
ATOM 1397 C C . LYS A 1 178 ? -49.371 -5.678 70.797 1.00 66.38 178 LYS A C 1
ATOM 1399 O O . LYS A 1 178 ? -49.907 -5.475 71.881 1.00 66.38 178 LYS A O 1
ATOM 1404 N N . ALA A 1 179 ? -50.066 -6.062 69.726 1.00 56.47 179 ALA A N 1
ATOM 1405 C CA . ALA A 1 179 ? -51.500 -6.357 69.766 1.00 56.47 179 ALA A CA 1
ATOM 1406 C C . ALA A 1 179 ? -51.815 -7.577 70.656 1.00 56.47 179 ALA A C 1
ATOM 1408 O O . ALA A 1 179 ? -52.834 -7.586 71.342 1.00 56.47 179 ALA A O 1
ATOM 1409 N N . ASN A 1 180 ? -50.896 -8.548 70.736 1.00 51.09 180 ASN A N 1
ATOM 1410 C CA . ASN A 1 180 ? -51.010 -9.704 71.631 1.00 51.09 180 ASN A CA 1
ATOM 1411 C C . ASN A 1 180 ? -50.618 -9.400 73.091 1.00 51.09 180 ASN A C 1
ATOM 1413 O O . ASN A 1 180 ? -51.094 -10.076 74.003 1.00 51.09 180 ASN A O 1
ATOM 1417 N N . THR A 1 181 ? -49.789 -8.380 73.346 1.00 48.50 181 THR A N 1
ATOM 1418 C CA . THR A 1 181 ? -49.412 -7.947 74.709 1.00 48.50 181 THR A CA 1
ATOM 1419 C C . THR A 1 181 ? -50.263 -6.795 75.255 1.00 48.50 181 THR A C 1
ATOM 1421 O O . THR A 1 181 ? -50.206 -6.503 76.450 1.00 48.50 181 THR A O 1
ATOM 1424 N N . ALA A 1 182 ? -51.157 -6.211 74.449 1.00 45.19 182 ALA A N 1
ATOM 1425 C CA . ALA A 1 182 ? -52.122 -5.177 74.847 1.00 45.19 182 ALA A CA 1
ATOM 1426 C C . ALA A 1 182 ? -53.261 -5.668 75.776 1.00 45.19 182 ALA A C 1
ATOM 1428 O O . ALA A 1 182 ? -54.298 -5.016 75.887 1.00 45.19 182 ALA A O 1
ATOM 1429 N N . ARG A 1 183 ? -53.052 -6.768 76.519 1.00 47.69 183 ARG A N 1
ATOM 1430 C CA . ARG A 1 183 ? -53.760 -7.044 77.784 1.00 47.69 183 ARG A CA 1
ATOM 1431 C C . ARG A 1 183 ? -52.974 -6.582 79.027 1.00 47.69 183 ARG A C 1
ATOM 1433 O O . ARG A 1 183 ? -53.471 -6.728 80.138 1.00 47.69 183 ARG A O 1
ATOM 1440 N N . ALA A 1 184 ? -51.804 -5.954 78.879 1.00 45.84 184 ALA A N 1
ATOM 1441 C CA . ALA A 1 184 ? -51.039 -5.407 80.004 1.00 45.84 184 ALA A CA 1
ATOM 1442 C C . ALA A 1 184 ? -50.496 -3.982 79.733 1.00 45.84 184 ALA A C 1
ATOM 1444 O O . ALA A 1 184 ? -49.403 -3.791 79.221 1.00 45.84 184 ALA A O 1
ATOM 1445 N N . ARG A 1 185 ? -51.325 -2.988 80.089 1.00 40.16 185 ARG A N 1
ATOM 1446 C CA . ARG A 1 185 ? -51.031 -1.634 80.627 1.00 40.16 185 ARG A CA 1
ATOM 1447 C C . ARG A 1 185 ? -49.742 -0.851 80.232 1.00 40.16 185 ARG A C 1
ATOM 1449 O O . ARG A 1 185 ? -48.673 -1.106 80.763 1.00 40.16 185 ARG A O 1
ATOM 1456 N N . THR A 1 186 ? -49.989 0.272 79.528 1.00 39.69 186 THR A N 1
ATOM 1457 C CA . THR A 1 186 ? -49.545 1.693 79.741 1.00 39.69 186 THR A CA 1
ATOM 1458 C C . THR A 1 186 ? -48.060 2.149 79.626 1.00 39.69 186 THR A C 1
ATOM 1460 O O . THR A 1 186 ? -47.154 1.341 79.776 1.00 39.69 186 THR A O 1
ATOM 1463 N N . PRO A 1 187 ? -47.803 3.454 79.314 1.00 56.69 187 PRO A N 1
ATOM 1464 C CA . PRO A 1 187 ? -46.691 3.927 78.466 1.00 56.69 187 PRO A CA 1
ATOM 1465 C C . PRO A 1 187 ? -45.600 4.750 79.188 1.00 56.69 187 PRO A C 1
ATOM 1467 O O . PRO A 1 187 ? -45.865 5.328 80.238 1.00 56.69 187 PRO A O 1
ATOM 1470 N N . VAL A 1 188 ? -44.420 4.918 78.561 1.00 33.72 188 VAL A N 1
ATOM 1471 C CA . VAL A 1 188 ? -43.423 5.967 78.895 1.00 33.72 188 VAL A CA 1
ATOM 1472 C C . VAL A 1 188 ? -42.705 6.494 77.630 1.00 33.72 188 VAL A C 1
ATOM 1474 O O . VAL A 1 188 ? -42.502 5.767 76.658 1.00 33.72 188 VAL A O 1
ATOM 1477 N N . CYS A 1 189 ? -42.380 7.793 77.657 1.00 35.62 189 CYS A N 1
ATOM 1478 C CA . CYS A 1 189 ? -41.893 8.681 76.593 1.00 35.62 189 CYS A CA 1
ATOM 1479 C C . CYS A 1 189 ? -40.412 8.549 76.144 1.00 35.62 189 CYS A C 1
ATOM 1481 O O . CYS A 1 189 ? -39.536 8.215 76.930 1.00 35.62 189 CYS A O 1
ATOM 1483 N N . ARG A 1 190 ? -40.211 8.943 74.866 1.00 40.91 190 ARG A N 1
ATOM 1484 C CA . ARG A 1 190 ? -39.107 9.640 74.128 1.00 40.91 190 ARG A CA 1
ATOM 1485 C C . ARG A 1 190 ? -37.794 10.047 74.849 1.00 40.91 190 ARG A C 1
ATOM 1487 O O . ARG A 1 190 ? -37.841 10.436 76.009 1.00 40.91 190 ARG A O 1
ATOM 1494 N N . PRO A 1 191 ? -36.655 10.144 74.111 1.00 42.84 191 PRO A N 1
ATOM 1495 C CA . PRO A 1 191 ? -36.308 11.397 73.399 1.00 42.84 191 PRO A CA 1
ATOM 1496 C C . PRO A 1 191 ? -35.660 11.236 72.001 1.00 42.84 191 PRO A C 1
ATOM 1498 O O . PRO A 1 191 ? -35.572 10.143 71.451 1.00 42.84 191 PRO A O 1
ATOM 1501 N N . ALA A 1 192 ? -35.330 12.384 71.398 1.00 41.72 192 ALA A N 1
ATOM 1502 C CA . ALA A 1 192 ? -35.148 12.661 69.973 1.00 41.72 192 ALA A CA 1
ATOM 1503 C C . ALA A 1 192 ? -33.689 12.929 69.530 1.00 41.72 192 ALA A C 1
ATOM 1505 O O . ALA A 1 192 ? -32.882 13.389 70.331 1.00 41.72 192 ALA A O 1
ATOM 1506 N N . GLY A 1 193 ? -33.441 12.770 68.215 1.00 32.97 193 GLY A N 1
ATOM 1507 C CA . GLY A 1 193 ? -32.379 13.419 67.410 1.00 32.97 193 GLY A CA 1
ATOM 1508 C C . GLY A 1 193 ? -31.333 12.471 66.778 1.00 32.97 193 GLY A C 1
ATOM 1509 O O . GLY A 1 193 ? -31.117 11.398 67.334 1.00 32.97 193 GLY A O 1
ATOM 1510 N N . PRO A 1 194 ? -30.618 12.843 65.686 1.00 48.56 194 PRO A N 1
ATOM 1511 C CA . PRO A 1 194 ? -30.894 13.820 64.625 1.00 48.56 194 PRO A CA 1
ATOM 1512 C C . PRO A 1 194 ? -30.983 13.183 63.211 1.00 48.56 194 PRO A C 1
ATOM 1514 O O . PRO A 1 194 ? -30.726 12.002 63.000 1.00 48.56 194 PRO A O 1
ATOM 1517 N N . GLN A 1 195 ? -31.402 14.005 62.248 1.00 48.56 195 GLN A N 1
ATOM 1518 C CA . GLN A 1 195 ? -31.711 13.668 60.857 1.00 48.56 195 GLN A CA 1
ATOM 1519 C C . GLN A 1 195 ? -30.508 13.262 59.996 1.00 48.56 195 GLN A C 1
ATOM 1521 O O . GLN A 1 195 ? -29.409 13.784 60.162 1.00 48.56 195 GLN A O 1
ATOM 1526 N N . GLY A 1 196 ? -30.786 12.438 58.980 1.00 37.50 196 GLY A N 1
ATOM 1527 C CA . GLY A 1 196 ? -29.881 12.212 57.855 1.00 37.50 196 GLY A CA 1
ATOM 1528 C C . GLY A 1 196 ? -30.304 11.088 56.908 1.00 37.50 196 GLY A C 1
ATOM 1529 O O . GLY A 1 196 ? -29.503 10.198 56.665 1.00 37.50 196 GLY A O 1
ATOM 1530 N N . SER A 1 197 ? -31.547 11.076 56.409 1.00 37.34 197 SER A N 1
ATOM 1531 C CA . SER A 1 197 ? -31.945 10.340 55.191 1.00 37.34 197 SER A CA 1
ATOM 1532 C C . SER A 1 197 ? -33.412 10.638 54.864 1.00 37.34 197 SER A C 1
ATOM 1534 O O . SER A 1 197 ? -34.270 10.602 55.742 1.00 37.34 197 SER A O 1
ATOM 1536 N N . ASN A 1 198 ? -33.692 10.962 53.604 1.00 41.47 198 ASN A N 1
ATOM 1537 C CA . ASN A 1 198 ? -34.946 11.537 53.112 1.00 41.47 198 ASN A CA 1
ATOM 1538 C C . ASN A 1 198 ? -36.045 10.476 52.866 1.00 41.47 198 ASN A C 1
ATOM 1540 O O . ASN A 1 198 ? -36.684 10.454 51.818 1.00 41.47 198 ASN A O 1
ATOM 1544 N N . VAL A 1 199 ? -36.247 9.564 53.822 1.00 48.16 199 VAL A N 1
ATOM 1545 C CA . VAL A 1 199 ? -37.313 8.552 53.788 1.00 48.16 199 VAL A CA 1
ATOM 1546 C C . VAL A 1 199 ? -38.037 8.598 55.128 1.00 48.16 199 VAL A C 1
ATOM 1548 O O . VAL A 1 199 ? -37.409 8.435 56.174 1.00 48.16 199 VAL A O 1
ATOM 1551 N N . ALA A 1 200 ? -39.348 8.861 55.114 1.00 53.22 200 ALA A N 1
ATOM 1552 C CA . ALA A 1 200 ? -40.163 8.874 56.327 1.00 53.22 200 ALA A CA 1
ATOM 1553 C C . ALA A 1 200 ? -39.926 7.572 57.125 1.00 53.22 200 ALA A C 1
ATOM 1555 O O . ALA A 1 200 ? -40.030 6.490 56.540 1.00 53.22 200 ALA A O 1
ATOM 1556 N N . PRO A 1 201 ? -39.575 7.634 58.426 1.00 73.62 201 PRO A N 1
ATOM 1557 C CA . PRO A 1 201 ? -39.308 6.432 59.204 1.00 73.62 201 PRO A CA 1
ATOM 1558 C C . PRO A 1 201 ? -40.544 5.532 59.176 1.00 73.62 201 PRO A C 1
ATOM 1560 O O . PRO A 1 201 ? -41.609 5.989 59.572 1.00 73.62 201 PRO A O 1
ATOM 1563 N N . LEU A 1 202 ? -40.409 4.261 58.777 1.00 66.50 202 LEU A N 1
ATOM 1564 C CA . LEU A 1 202 ? -41.506 3.271 58.679 1.00 66.50 202 LEU A CA 1
ATOM 1565 C C . LEU A 1 202 ? -42.447 3.248 59.905 1.00 66.50 202 LEU A C 1
ATOM 1567 O O . LEU A 1 202 ? -43.625 2.921 59.805 1.00 66.50 202 LEU A O 1
ATOM 1571 N N . LYS A 1 203 ? -41.947 3.689 61.063 1.00 71.69 203 LYS A N 1
ATOM 1572 C CA . LYS A 1 203 ? -42.698 3.930 62.303 1.00 71.69 203 LYS A CA 1
ATOM 1573 C C . LYS A 1 203 ? -43.898 4.882 62.156 1.00 71.69 203 LYS A C 1
ATOM 1575 O O . LYS A 1 203 ? -44.793 4.815 62.992 1.00 71.69 203 LYS A O 1
ATOM 1580 N N . SER A 1 204 ? -43.936 5.762 61.151 1.00 75.12 204 SER A N 1
ATOM 1581 C CA . SER A 1 204 ? -45.044 6.702 60.917 1.00 75.12 204 SER A CA 1
ATOM 1582 C C . SER A 1 204 ? -46.181 6.136 60.064 1.00 75.12 204 SER A C 1
ATOM 1584 O O . SER A 1 204 ? -47.226 6.771 59.989 1.00 75.12 204 SER A O 1
ATOM 1586 N N . TYR A 1 205 ? -45.996 4.974 59.434 1.00 80.56 205 TYR A N 1
ATOM 1587 C CA . TYR A 1 205 ? -46.974 4.397 58.509 1.00 80.56 205 TYR A CA 1
ATOM 1588 C C . TYR A 1 205 ? -48.145 3.768 59.278 1.00 80.56 205 TYR A C 1
ATOM 1590 O O . TYR A 1 205 ? -47.962 3.152 60.341 1.00 80.56 205 TYR A O 1
ATOM 1598 N N . ASN A 1 206 ? -49.357 3.882 58.740 1.00 83.31 206 ASN A N 1
ATOM 1599 C CA . ASN A 1 206 ? -50.514 3.114 59.193 1.00 83.31 206 ASN A CA 1
ATOM 1600 C C . ASN A 1 206 ? -50.462 1.664 58.651 1.00 83.31 206 ASN A C 1
ATOM 1602 O O . ASN A 1 206 ? -49.607 1.317 57.840 1.00 83.31 206 ASN A O 1
ATOM 1606 N N . MET A 1 207 ? -51.332 0.773 59.141 1.00 81.88 207 MET A N 1
ATOM 1607 C CA . MET A 1 207 ? -51.270 -0.660 58.796 1.00 81.88 207 MET A CA 1
ATOM 1608 C C . MET A 1 207 ? -51.491 -0.927 57.295 1.00 81.88 207 MET A C 1
ATOM 1610 O O . MET A 1 207 ? -50.870 -1.826 56.735 1.00 81.88 207 MET A O 1
ATOM 1614 N N . GLN A 1 208 ? -52.331 -0.121 56.643 1.00 86.00 208 GLN A N 1
ATOM 1615 C CA . GLN A 1 208 ? -52.648 -0.241 55.222 1.00 86.00 208 GLN A CA 1
ATOM 1616 C C . GLN A 1 208 ? -51.525 0.326 54.342 1.00 86.00 208 GLN A C 1
ATOM 1618 O O . GLN A 1 208 ? -51.140 -0.314 53.370 1.00 86.00 208 GLN A O 1
ATOM 1623 N N . GLU A 1 209 ? -50.935 1.461 54.725 1.00 85.94 209 GLU A N 1
ATOM 1624 C CA . GLU A 1 209 ? -49.753 2.050 54.073 1.00 85.94 209 GLU A CA 1
ATOM 1625 C C . GLU A 1 209 ? -48.544 1.110 54.130 1.00 85.94 209 GLU A C 1
ATOM 1627 O O . GLU A 1 209 ? -47.792 0.987 53.167 1.00 85.94 209 GLU A O 1
ATOM 1632 N N . LEU A 1 210 ? -48.356 0.414 55.253 1.00 85.81 210 LEU A N 1
ATOM 1633 C CA . LEU A 1 210 ? -47.231 -0.500 55.439 1.00 85.81 210 LEU A CA 1
ATOM 1634 C C . LEU A 1 210 ? -47.423 -1.809 54.650 1.00 85.81 210 LEU A C 1
ATOM 1636 O O . LEU A 1 210 ? -46.463 -2.329 54.085 1.00 85.81 210 LEU A O 1
ATOM 1640 N N . SER A 1 211 ? -48.667 -2.292 54.535 1.00 86.44 211 SER A N 1
ATOM 1641 C CA . SER A 1 211 ? -49.030 -3.398 53.636 1.00 86.44 211 SER A CA 1
ATOM 1642 C C . SER A 1 211 ? -48.837 -3.022 52.166 1.00 86.44 211 SER A C 1
ATOM 1644 O O . SER A 1 211 ? -48.260 -3.797 51.411 1.00 86.44 211 SER A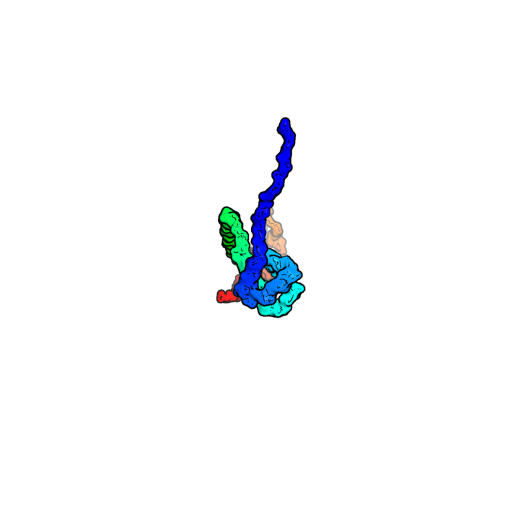 O 1
ATOM 1646 N N . MET A 1 212 ? -49.273 -1.825 51.769 1.00 87.94 212 MET A N 1
ATOM 1647 C CA . MET A 1 212 ? -49.101 -1.311 50.409 1.00 87.94 212 MET A CA 1
ATOM 1648 C C . MET A 1 212 ? -47.616 -1.169 50.056 1.00 87.94 212 MET A C 1
ATOM 1650 O O . MET A 1 212 ? -47.190 -1.635 49.007 1.00 87.94 212 MET A O 1
ATOM 1654 N N . SER A 1 213 ? -46.794 -0.638 50.969 1.00 87.94 213 SER A N 1
ATOM 1655 C CA . SER A 1 213 ? -45.342 -0.536 50.765 1.00 87.9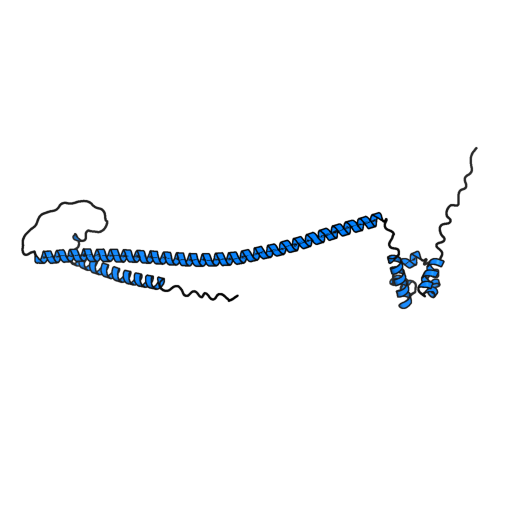4 213 SER A CA 1
ATOM 1656 C C . SER A 1 213 ? -44.651 -1.907 50.671 1.00 87.94 213 SER A C 1
ATOM 1658 O O . SER A 1 213 ? -43.708 -2.086 49.894 1.00 87.94 213 SER A O 1
ATOM 1660 N N . LEU A 1 214 ? -45.118 -2.902 51.436 1.00 88.94 214 LEU A N 1
ATOM 1661 C CA . LEU A 1 214 ? -44.642 -4.284 51.328 1.00 88.94 214 LEU A CA 1
ATOM 1662 C C . LEU A 1 214 ? -44.969 -4.874 49.945 1.00 88.94 214 LEU A C 1
ATOM 1664 O O . LEU A 1 214 ? -44.119 -5.502 49.320 1.00 88.94 214 LEU A O 1
ATOM 1668 N N . GLU A 1 215 ? -46.185 -4.648 49.455 1.00 90.31 215 GLU A N 1
ATOM 1669 C CA . GLU A 1 215 ? -46.638 -5.143 48.154 1.00 90.31 215 GLU A CA 1
ATOM 1670 C C . GLU A 1 215 ? -45.902 -4.449 46.995 1.00 90.31 215 GLU A C 1
ATOM 1672 O O . GLU A 1 215 ? -45.400 -5.110 46.085 1.00 90.31 215 GLU A O 1
ATOM 1677 N N . GLU A 1 216 ? -45.710 -3.131 47.075 1.00 90.38 216 GLU A N 1
ATOM 1678 C CA . GLU A 1 216 ? -44.911 -2.358 46.120 1.00 90.38 216 GLU A CA 1
ATOM 1679 C C . GLU A 1 216 ? -43.454 -2.837 46.060 1.00 90.38 216 GLU A C 1
ATOM 1681 O O . GLU A 1 216 ? -42.913 -3.060 44.974 1.00 90.38 216 GLU A O 1
ATOM 1686 N N . SER A 1 217 ? -42.813 -3.042 47.216 1.00 87.00 217 SER A N 1
ATOM 1687 C CA . SER A 1 217 ? -41.427 -3.525 47.272 1.00 87.00 217 SER A CA 1
ATOM 1688 C C . SER A 1 217 ? -41.285 -4.968 46.775 1.00 87.00 217 SER A C 1
ATOM 1690 O O . SER A 1 217 ? -40.287 -5.280 46.122 1.00 87.00 217 SER A O 1
ATOM 1692 N N . ALA A 1 218 ? -42.292 -5.826 46.977 1.00 89.75 218 ALA A N 1
ATOM 1693 C CA . ALA A 1 218 ? -42.340 -7.165 46.387 1.00 89.75 218 ALA A CA 1
ATOM 1694 C C . ALA A 1 218 ? -42.441 -7.117 44.851 1.00 89.75 218 ALA A C 1
ATOM 1696 O O . ALA A 1 218 ? -41.700 -7.823 44.165 1.00 89.75 218 ALA A O 1
ATOM 1697 N N . VAL A 1 219 ? -43.284 -6.237 44.299 1.00 92.88 219 VAL A N 1
ATOM 1698 C CA . VAL A 1 219 ? -43.412 -6.046 42.842 1.00 92.88 219 VAL A CA 1
ATOM 1699 C C . VAL A 1 219 ? -42.116 -5.500 42.233 1.00 92.88 219 VAL A C 1
ATOM 1701 O O . VAL A 1 219 ? -41.698 -5.946 41.161 1.00 92.88 219 VAL A O 1
ATOM 1704 N N . VAL A 1 220 ? -41.458 -4.541 42.895 1.00 92.00 220 VAL A N 1
ATOM 1705 C CA . VAL A 1 220 ? -40.155 -4.008 42.455 1.00 92.00 220 VAL A CA 1
ATOM 1706 C C . VAL A 1 220 ? -39.088 -5.101 42.475 1.00 92.00 220 VAL A C 1
ATOM 1708 O O . VAL A 1 220 ? -38.338 -5.230 41.506 1.00 92.00 220 VAL A O 1
ATOM 1711 N N . LEU A 1 221 ? -39.049 -5.914 43.533 1.00 93.25 221 LEU A N 1
ATOM 1712 C CA . LEU A 1 221 ? -38.129 -7.041 43.652 1.00 93.25 221 LEU A CA 1
ATOM 1713 C C . LEU A 1 221 ? -38.322 -8.050 42.515 1.00 93.25 221 LEU A C 1
ATOM 1715 O O . LEU A 1 221 ? -37.348 -8.413 41.860 1.00 93.25 221 LEU A O 1
ATOM 1719 N N . GLU A 1 222 ? -39.560 -8.470 42.243 1.00 92.75 222 GLU A N 1
ATOM 1720 C CA . GLU A 1 222 ? -39.850 -9.452 41.194 1.00 92.75 222 GLU A CA 1
ATOM 1721 C C . GLU A 1 222 ? -39.422 -8.943 39.809 1.00 92.75 222 GLU A C 1
ATOM 1723 O O . GLU A 1 222 ? -38.748 -9.650 39.053 1.00 92.75 222 GLU A O 1
ATOM 1728 N N . LYS A 1 223 ? -39.748 -7.682 39.493 1.00 93.50 223 LYS A N 1
ATOM 1729 C CA . LYS A 1 223 ? -39.343 -7.038 38.234 1.00 93.50 223 LYS A CA 1
ATOM 1730 C C . LYS A 1 223 ? -37.822 -6.944 38.109 1.00 93.50 223 LYS A C 1
ATOM 1732 O O . LYS A 1 223 ? -37.278 -7.277 37.057 1.00 93.50 223 LYS A O 1
ATOM 1737 N N . ALA A 1 224 ? -37.134 -6.516 39.168 1.00 91.81 224 ALA A N 1
ATOM 1738 C CA . ALA A 1 224 ? -35.683 -6.364 39.162 1.00 91.81 224 ALA A CA 1
ATOM 1739 C C . ALA A 1 224 ? -34.959 -7.718 39.071 1.00 91.81 224 ALA A C 1
ATOM 1741 O O . ALA A 1 224 ? -33.984 -7.835 38.331 1.00 91.81 224 ALA A O 1
ATOM 1742 N N . MET A 1 225 ? -35.461 -8.758 39.746 1.00 91.88 225 MET A N 1
ATOM 1743 C CA . MET A 1 225 ? -34.925 -10.120 39.645 1.00 91.88 225 MET A CA 1
ATOM 1744 C C . MET A 1 225 ? -35.090 -10.700 38.238 1.00 91.88 225 MET A C 1
ATOM 1746 O O . MET A 1 225 ? -34.141 -11.278 37.710 1.00 91.88 225 MET A O 1
ATOM 1750 N N . ARG A 1 226 ? -36.252 -10.496 37.600 1.00 93.94 226 ARG A N 1
ATOM 1751 C CA . ARG A 1 226 ? -36.486 -10.923 36.213 1.00 93.94 226 ARG A CA 1
ATOM 1752 C C . ARG A 1 226 ? -35.518 -10.239 35.244 1.00 93.94 226 ARG A C 1
ATOM 1754 O O . ARG A 1 226 ? -34.844 -10.916 34.475 1.00 93.94 226 ARG A O 1
ATOM 1761 N N . ALA A 1 227 ? -35.375 -8.917 35.347 1.00 92.69 227 ALA A N 1
ATOM 1762 C CA . ALA A 1 227 ? -34.438 -8.150 34.524 1.00 92.69 227 ALA A CA 1
ATOM 1763 C C . ALA A 1 227 ? -32.968 -8.554 34.759 1.00 92.69 227 ALA A C 1
ATOM 1765 O O . ALA A 1 227 ? -32.169 -8.595 33.823 1.00 92.69 227 ALA A O 1
ATOM 1766 N N . LEU A 1 228 ? -32.602 -8.871 36.005 1.00 93.38 228 LEU A N 1
ATOM 1767 C CA . LEU A 1 228 ? -31.267 -9.352 36.357 1.00 93.38 228 LEU A CA 1
ATOM 1768 C C . LEU A 1 228 ? -30.993 -10.710 35.701 1.00 93.38 228 LEU A C 1
ATOM 1770 O O . LEU A 1 228 ? -29.932 -10.895 35.110 1.00 93.38 228 LEU A O 1
ATOM 1774 N N . GLN A 1 229 ? -31.958 -11.629 35.751 1.00 92.56 229 GLN A N 1
ATOM 1775 C CA . GLN A 1 229 ? -31.844 -12.941 35.119 1.00 92.56 229 GLN A CA 1
ATOM 1776 C C . GLN A 1 229 ? -31.716 -12.834 33.593 1.00 92.56 229 GLN A C 1
ATOM 1778 O O . GLN A 1 229 ? -30.813 -13.439 33.020 1.00 92.56 229 GLN A O 1
ATOM 1783 N N . GLU A 1 230 ? -32.529 -11.995 32.946 1.00 91.38 230 GLU A N 1
ATOM 1784 C CA . GLU A 1 230 ? -32.428 -11.732 31.504 1.00 91.38 230 GLU A CA 1
ATOM 1785 C C . GLU A 1 230 ? -31.057 -11.156 31.106 1.00 91.38 230 GLU A C 1
ATOM 1787 O O . GLU A 1 230 ? -30.487 -11.539 30.083 1.00 91.38 230 GLU A O 1
ATOM 1792 N N . ASN A 1 231 ? -30.493 -10.240 31.900 1.00 90.31 231 ASN A N 1
ATOM 1793 C CA . ASN A 1 231 ? -29.173 -9.665 31.622 1.00 90.31 231 ASN A CA 1
ATOM 1794 C C . ASN A 1 231 ? -28.033 -10.670 31.837 1.00 90.31 231 ASN A C 1
ATOM 1796 O O . ASN A 1 231 ? -27.089 -10.699 31.045 1.00 90.31 231 ASN A O 1
ATOM 1800 N N . LEU A 1 232 ? -28.129 -11.524 32.860 1.00 88.94 232 LEU A N 1
ATOM 1801 C CA . LEU A 1 232 ? -27.181 -12.620 33.067 1.00 88.94 232 LEU A CA 1
ATOM 1802 C C . LEU A 1 232 ? -27.231 -13.641 31.921 1.00 88.94 232 LEU A C 1
ATOM 1804 O O . LEU A 1 232 ? -26.183 -14.117 31.488 1.00 88.94 232 LEU A O 1
ATOM 1808 N N . GLU A 1 233 ? -28.419 -13.958 31.400 1.00 89.44 233 GLU A N 1
ATOM 1809 C CA . GLU A 1 233 ? -28.566 -14.839 30.236 1.00 89.44 233 GLU A CA 1
ATOM 1810 C C . GLU A 1 233 ? -27.931 -14.235 28.980 1.00 89.44 233 GLU A C 1
ATOM 1812 O O . GLU A 1 233 ? -27.171 -14.923 28.297 1.00 89.44 233 GLU A O 1
ATOM 1817 N N . LYS A 1 234 ? -28.140 -12.934 28.730 1.00 86.38 234 LYS A N 1
ATOM 1818 C CA . LYS A 1 234 ? -27.489 -12.208 27.624 1.00 86.38 234 LYS A CA 1
ATOM 1819 C C . LYS A 1 234 ? -25.961 -12.230 27.726 1.00 86.38 234 LYS A C 1
ATOM 1821 O O . LYS A 1 234 ? -25.300 -12.377 26.704 1.00 86.38 234 LYS A O 1
ATOM 1826 N N . MET A 1 235 ? -25.398 -12.135 28.935 1.00 82.62 235 MET A N 1
ATOM 1827 C CA . MET A 1 235 ? -23.949 -12.267 29.153 1.00 82.62 235 MET A CA 1
ATOM 1828 C C . MET A 1 235 ? -23.442 -13.707 28.977 1.00 82.62 235 MET A C 1
ATOM 1830 O O . MET A 1 235 ? -22.282 -13.913 28.622 1.00 82.62 235 MET A O 1
ATOM 1834 N N . ARG A 1 236 ? -24.286 -14.715 29.234 1.00 80.81 236 ARG A N 1
ATOM 1835 C CA . ARG A 1 236 ? -23.928 -16.139 29.134 1.00 80.81 236 ARG A CA 1
ATOM 1836 C C . ARG A 1 236 ? -23.864 -16.635 27.691 1.00 80.81 236 ARG A C 1
ATOM 1838 O O . ARG A 1 236 ? -23.130 -17.583 27.416 1.00 80.81 236 ARG A O 1
ATOM 1845 N N . THR A 1 237 ? -24.627 -16.037 26.780 1.00 73.69 237 THR A N 1
ATOM 1846 C CA . THR A 1 237 ? -24.579 -16.364 25.352 1.00 73.69 237 THR A CA 1
ATOM 1847 C C . THR A 1 237 ? -23.628 -15.406 24.635 1.00 73.69 237 THR A C 1
ATOM 1849 O O . THR A 1 237 ? -24.053 -14.306 24.282 1.00 73.69 237 THR A O 1
ATOM 1852 N N . PRO A 1 238 ? -22.356 -15.775 24.394 1.00 57.31 238 PRO A N 1
ATOM 1853 C CA . PRO A 1 238 ? -21.516 -14.979 23.516 1.00 57.31 238 PRO A CA 1
ATOM 1854 C C . PRO A 1 238 ? -22.183 -14.933 22.140 1.00 57.31 238 PRO A C 1
ATOM 1856 O O . PRO A 1 238 ? -22.591 -15.969 21.603 1.00 57.31 238 PRO A O 1
ATOM 1859 N N . ASP A 1 239 ? -22.339 -13.722 21.611 1.00 57.34 239 ASP A N 1
ATOM 1860 C CA . ASP A 1 239 ? -22.871 -13.483 20.277 1.00 57.34 239 ASP A CA 1
ATOM 1861 C C . ASP A 1 239 ? -22.125 -14.374 19.274 1.00 57.34 239 ASP A C 1
ATOM 1863 O O . ASP A 1 239 ? -20.893 -14.355 19.195 1.00 57.34 239 ASP A O 1
ATOM 1867 N N . LYS A 1 240 ? -22.867 -15.213 18.543 1.00 51.62 240 LYS A N 1
ATOM 1868 C CA . LYS A 1 240 ? -22.325 -16.115 17.518 1.00 51.62 240 LYS A CA 1
ATOM 1869 C C . LYS A 1 240 ? -22.027 -15.302 16.255 1.00 51.62 240 LYS A C 1
ATOM 1871 O O . LYS A 1 240 ? -22.560 -15.580 15.182 1.00 51.62 240 LYS A O 1
ATOM 1876 N N . GLY A 1 241 ? -21.184 -14.281 16.388 1.00 50.31 241 GLY A N 1
ATOM 1877 C CA . GLY A 1 241 ? -20.622 -13.539 15.270 1.00 50.31 241 GLY A CA 1
ATOM 1878 C C . GLY A 1 241 ? -19.752 -14.482 14.445 1.00 50.31 241 GLY A C 1
ATOM 1879 O O . GLY A 1 241 ? -18.809 -15.084 14.952 1.00 50.31 241 GLY A O 1
ATOM 1880 N N . ARG A 1 242 ? -20.129 -14.688 13.183 1.00 49.50 242 ARG A N 1
ATOM 1881 C CA . ARG A 1 242 ? -19.498 -15.635 12.260 1.00 49.50 242 ARG A CA 1
ATOM 1882 C C . ARG A 1 242 ? -18.012 -15.328 12.050 1.00 49.50 242 ARG A C 1
ATOM 1884 O O . ARG A 1 242 ? -17.671 -14.521 11.197 1.00 49.50 242 ARG A O 1
ATOM 1891 N N . HIS A 1 243 ? -17.133 -16.067 12.717 1.00 49.75 243 HIS A N 1
ATOM 1892 C CA . HIS A 1 243 ? -15.737 -16.184 12.305 1.00 49.75 243 HIS A CA 1
ATOM 1893 C C . HIS A 1 243 ? -15.614 -17.328 11.292 1.00 49.75 243 HIS A C 1
ATOM 1895 O O . HIS A 1 243 ? -15.325 -18.468 11.647 1.00 49.75 243 HIS A O 1
ATOM 1901 N N . LYS A 1 244 ? -15.889 -17.035 10.017 1.00 44.62 244 LYS A N 1
ATOM 1902 C CA . LYS A 1 244 ? -15.306 -17.801 8.911 1.00 44.62 244 LYS A CA 1
ATOM 1903 C C . LYS A 1 244 ? -14.189 -16.949 8.330 1.00 44.62 244 LYS A C 1
ATOM 1905 O O . LYS A 1 244 ? -14.449 -16.081 7.504 1.00 44.62 244 LYS A O 1
ATOM 1910 N N . TRP A 1 245 ? -12.976 -17.172 8.814 1.00 43.78 245 TRP A N 1
ATOM 1911 C CA . TRP A 1 245 ? -11.783 -16.751 8.094 1.00 43.78 245 TRP A CA 1
ATOM 1912 C C . TRP A 1 245 ? -11.642 -17.662 6.863 1.00 43.78 245 TRP A C 1
ATOM 1914 O O . TRP A 1 245 ? -11.881 -18.866 6.999 1.00 43.78 245 TRP A O 1
ATOM 1924 N N . PRO A 1 246 ? -11.351 -17.135 5.663 1.00 49.19 246 PRO A N 1
ATOM 1925 C CA . PRO A 1 246 ? -10.895 -17.968 4.558 1.00 49.19 246 PRO A CA 1
ATOM 1926 C C . PRO A 1 246 ? -9.559 -18.609 4.955 1.00 49.19 246 PRO A C 1
ATOM 1928 O O . PRO A 1 246 ? -8.691 -17.916 5.486 1.00 49.19 246 PRO A O 1
ATOM 1931 N N . ASP A 1 247 ? -9.434 -19.920 4.747 1.00 41.94 247 ASP A N 1
ATOM 1932 C CA . ASP A 1 247 ? -8.172 -20.652 4.907 1.00 41.94 247 ASP A CA 1
ATOM 1933 C C . ASP A 1 247 ? -7.120 -20.168 3.880 1.00 41.94 247 ASP A C 1
ATOM 1935 O O . ASP A 1 247 ? -7.514 -19.627 2.840 1.00 41.94 247 ASP A O 1
ATOM 1939 N N . PRO A 1 248 ? -5.818 -20.324 4.198 1.00 56.56 248 PRO A N 1
ATOM 1940 C CA . PRO A 1 248 ? -4.690 -19.680 3.512 1.00 56.56 248 PRO A CA 1
ATOM 1941 C C . PRO A 1 248 ? -4.504 -20.061 2.040 1.00 56.56 248 PRO A C 1
ATOM 1943 O O . PRO A 1 248 ? -4.833 -21.209 1.658 1.00 56.56 248 PRO A O 1
#

Organism: Engystomops pustulosus (NCBI:txid76066)

Foldseek 3Di:
DDDDDDDDDDDPDDPLDLVVVCVLCVVLVNNVCSVLCVVVVNGPVNLLVDDLVNCVVSPVVDPSSSVSSNVSSVVCCVVPVPPPPPVVVVVVVVVVVVVVVVVVVVVVVVVVVVVVVVVVVVVVVVVVVVVVVVVVVVVVVVVLVVLVVVLVVLVVLLVVLVVLLVLLVVVVVVVVVVVVVVVDDDDDDDDDDDDDDDDDRPVPDDPVRSVVSNVVSVVSNVVSVVVSVVSVVVSVDDPPDDPPDPDD

Secondary structure (DSSP, 8-state):
-----------------THHHHHHHHHTT-GGGHHHHHHTT--HHHHTT--HHHHHHHT---HHHHHHHHHHHHHHHHH------HHHHHHHHHHHHHHHHHHHHHHHHHHHHHHHHHHHHHHHHHHHHHHHHHHHHHHHHHHHHHHHHHHHHHHHHHHHHHHHHHHHHHHHHHHHHHHHHTTS-------------SS--GGG--HHHHHHHHHHHHHHHHHHHHHHHHHHHHHHS-------PPP-

Radius of gyration: 59.85 Å; chains: 1; bounding box: 118×72×151 Å

InterPro domains:
  IPR001660 Sterile alpha motif domain [PF00536] (18-76)
  IPR001660 Sterile alpha motif domain [PS50105] (16-79)
  IPR001660 Sterile alpha motif domain [SM00454] (13-79)
  IPR013761 Sterile alpha motif/pointed domain superfamily [G3DSA:1.10.150.50] (20-81)
  IPR013761 Sterile alpha motif/pointed domain superfamily [SSF47769] (15-78)
  IPR047238 Ankyrin repeat and SAM domain-containing protein 3, SAM domain [cd09519] (20-78)

pLDDT: mean 81.18, std 20.15, range [32.97, 98.69]

Sequence (248 aa):
MGPLVSDTDPIKLNKINENDLAELLEQIGCSKYLSIFQEQDVNLRIFLTLTETDLREVGITLFGPKRKMTSAIARWHSSARPPGDALEQAYADRLEAEMQELAIQLHKKCEETETLKGQVDQERELRAVAEGCLMEQETKSRALRCQIEATSKLATDVQRALAQLRSCQEELSLRMGKANTARARTPVCRPAGPQGSNVAPLKSYNMQELSMSLEESAVVLEKAMRALQENLEKMRTPDKGRHKWPDP